Protein 1JY2 (pdb70)

Radius of gyration: 23.53 Å; Cα contacts (8 Å, |Δi|>4): 400; chains: 6; bounding box: 75×40×62 Å

Solvent-accessible surface area: 14940 Å² total; per-residue (Å²): 132,88,89,141,25,61,142,163,35,55,95,48,26,7,6,51,7,5,35,1,26,2,17,1,52,68,20,35,121,55,1,62,30,40,5,67,130,0,89,117,60,26,167,165,173,38,30,70,16,54,2,2,70,47,100,62,107,36,23,12,56,1,19,4,10,6,18,89,0,8,25,20,1,26,139,36,22,165,74,10,71,117,15,3,95,54,5,103,103,38,23,129,99,114,154,81,102,38,0,89,49,35,168,122,1,27,20,15,7,4,20,18,0,9,0,12,69,16,14,84,99,7,54,67,46,0,30,131,35,0,129,81,5,28,58,109,49,150,132,84,90,168,28,51,144,148,28,55,82,43,35,7,5,50,7,6,37,1,27,3,15,1,47,69,20,32,116,63,0,44,39,38,8,83,124,0,64,120,68,49,138,163,178,37,32,71,22,53,2,2,6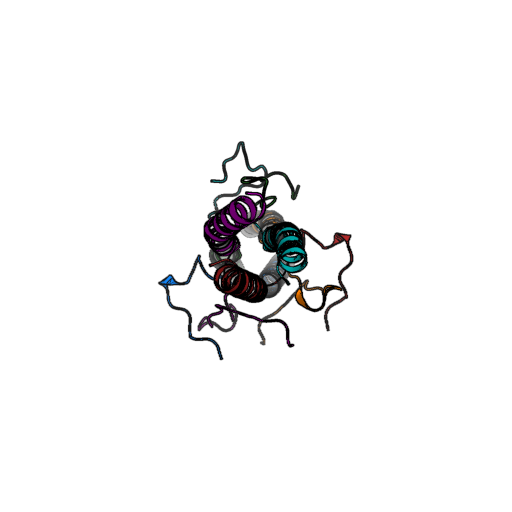4,53,84,62,96,36,28,10,61,1,20,4,10,6,49,78,0,27,51,24,0,23,150,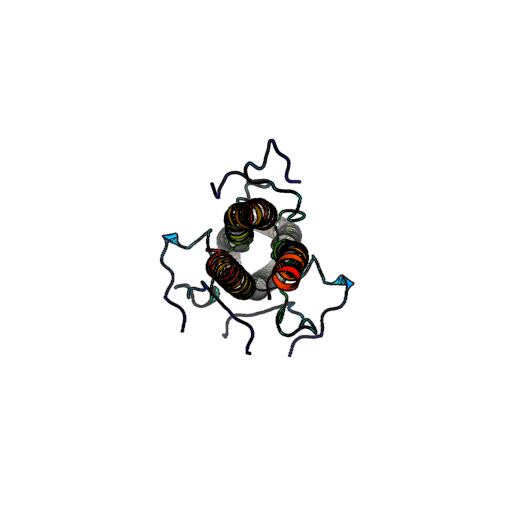35,31,132,79,7,77,150,25,9,82,66,0,138,84,48,34,103,128,157,18,54,148,145,66,2,90,25,14,24,96,128,0,38,98,16,7,5,18,19,0,7,0,10,73,17,14,100,101,4,55,77,39,0,26,131,58,0,144,77,8,32,57,106,52,148

Structure (mmCIF, N/CA/C/O backbone):
data_1JY2
#
_entry.id   1JY2
#
_cell.length_a   49.376
_cell.length_b   66.222
_cell.length_c   50.658
_cell.angle_alpha   90.00
_cell.angle_beta   106.55
_cell.angle_gamma   90.00
#
_symmetry.space_group_name_H-M   'P 1 21 1'
#
loop_
_entity.id
_entity.type
_entity.pdbx_description
1 polymer 'FIBRINOGEN ALPHA CHAIN'
2 polymer 'FIBRINOGEN BETA CHAIN'
3 polymer 'FIBRINOGEN GAMMA-B CHAIN'
4 water water
#
loop_
_atom_site.group_PDB
_atom_site.id
_atom_site.type_symbol
_atom_site.label_atom_id
_atom_site.label_alt_id
_atom_site.label_comp_id
_atom_site.label_asym_id
_atom_site.label_entity_id
_atom_site.label_seq_id
_atom_site.pdbx_PDB_ins_code
_atom_site.Cartn_x
_atom_site.Cartn_y
_atom_site.Cartn_z
_atom_site.occupancy
_atom_site.B_iso_or_equiv
_atom_site.auth_seq_id
_atom_site.auth_comp_id
_atom_site.auth_asym_id
_atom_site.auth_atom_id
_atom_site.pdbx_PDB_model_num
ATOM 1 N N . GLY A 1 7 ? 19.707 -19.191 15.225 1.00 43.20 35 GLY N N 1
ATOM 2 C CA . GLY A 1 7 ? 18.945 -19.970 16.235 1.00 42.36 35 GLY N CA 1
ATOM 3 C C . GLY A 1 7 ? 18.374 -19.130 17.362 1.00 41.23 35 GLY N C 1
ATOM 4 O O . GLY A 1 7 ? 18.605 -19.413 18.539 1.00 41.60 35 GLY N O 1
ATOM 5 N N . TRP A 1 8 ? 17.613 -18.096 17.020 1.00 36.94 36 TRP N N 1
ATOM 6 C CA . TRP A 1 8 ? 17.039 -17.255 18.053 1.00 29.27 36 TRP N CA 1
ATOM 7 C C . TRP A 1 8 ? 15.903 -17.948 18.787 1.00 28.18 36 TRP N C 1
ATOM 8 O O . TRP A 1 8 ? 15.256 -18.877 18.264 1.00 31.22 36 TRP N O 1
ATOM 19 N N . PRO A 1 9 ? 15.610 -17.494 20.003 1.00 25.10 37 PRO N N 1
ATOM 20 C CA . PRO A 1 9 ? 14.516 -18.073 20.777 1.00 25.32 37 PRO N CA 1
ATOM 21 C C . PRO A 1 9 ? 13.224 -17.620 20.102 1.00 27.57 37 PRO N C 1
ATOM 22 O O . PRO A 1 9 ? 13.213 -16.599 19.389 1.00 23.79 37 PRO N O 1
ATOM 26 N N . PHE A 1 10 ? 12.144 -18.360 20.271 1.00 24.93 38 PHE N N 1
ATOM 27 C CA . PHE A 1 10 ? 10.883 -17.915 19.696 1.00 25.02 38 PHE N CA 1
ATOM 28 C C . PHE A 1 10 ? 10.391 -16.687 20.443 1.00 31.57 38 PHE N C 1
ATOM 29 O O . PHE A 1 10 ? 10.587 -16.540 21.659 1.00 27.03 38 PHE N O 1
ATOM 37 N N . CYS A 1 11 ? 9.748 -15.789 19.710 1.00 25.68 39 CYS N N 1
ATOM 38 C CA . CYS A 1 11 ? 9.185 -14.608 20.330 1.00 30.51 39 CYS N CA 1
ATOM 39 C C . CYS A 1 11 ? 7.966 -15.011 21.142 1.00 34.26 39 CYS N C 1
ATOM 40 O O . CYS A 1 11 ? 7.346 -16.042 20.890 1.00 35.31 39 CYS N O 1
ATOM 43 N N . SER A 1 12 ? 7.605 -14.182 22.106 1.00 37.54 40 SER N N 1
ATOM 44 C CA . SER A 1 12 ? 6.420 -14.441 22.893 1.00 39.87 40 SER N CA 1
ATOM 45 C C . SER A 1 12 ? 5.470 -13.330 22.493 1.00 40.03 40 SER N C 1
ATOM 46 O O . SER A 1 12 ? 5.870 -12.357 21.838 1.00 35.97 40 SER N O 1
ATOM 49 N N . ASP A 1 13 ? 4.212 -13.467 22.880 1.00 36.72 41 ASP N N 1
ATOM 50 C CA . ASP A 1 13 ? 3.219 -12.459 22.565 1.00 40.28 41 ASP N CA 1
ATOM 51 C C . ASP A 1 13 ? 3.642 -11.122 23.167 1.00 35.13 41 ASP N C 1
ATOM 52 O O . ASP A 1 13 ? 3.383 -10.061 22.587 1.00 36.69 41 ASP N O 1
ATOM 57 N N . GLU A 1 14 ? 4.309 -11.176 24.320 1.00 30.20 42 GLU N N 1
ATOM 58 C CA . GLU A 1 14 ? 4.771 -9.975 24.990 1.00 29.47 42 GLU N CA 1
ATOM 59 C C . GLU A 1 14 ? 5.879 -9.231 24.222 1.00 28.22 42 GLU N C 1
ATOM 60 O O . GLU A 1 14 ? 6.068 -8.043 24.439 1.00 29.30 42 GLU N O 1
ATOM 66 N N . ASP A 1 15 ? 6.603 -9.931 23.349 1.00 23.27 43 ASP N N 1
ATOM 67 C CA . ASP A 1 15 ? 7.693 -9.300 22.598 1.00 24.04 43 ASP N CA 1
ATOM 68 C C . ASP A 1 15 ? 7.168 -8.340 21.545 1.00 24.10 43 ASP N C 1
ATOM 69 O O . ASP A 1 15 ? 7.864 -7.383 21.208 1.00 21.46 43 ASP N O 1
ATOM 74 N N . TRP A 1 16 ? 5.983 -8.601 21.008 1.00 24.00 44 TRP N N 1
ATOM 75 C CA . TRP A 1 16 ? 5.435 -7.708 19.967 1.00 21.32 44 TRP N CA 1
ATOM 76 C C . TRP A 1 16 ? 5.380 -6.267 20.450 1.00 22.55 44 TRP N C 1
ATOM 77 O O . TRP A 1 16 ? 5.041 -5.982 21.597 1.00 23.25 44 TRP N O 1
ATOM 88 N N . ASN A 1 17 ? 5.772 -5.360 19.553 1.00 20.34 45 ASN N N 1
ATOM 89 C CA . ASN A 1 17 ? 5.865 -3.920 19.779 1.00 19.84 45 ASN N CA 1
ATOM 90 C C . ASN A 1 17 ? 7.178 -3.468 20.385 1.00 21.17 45 ASN N C 1
ATOM 91 O O . ASN A 1 17 ? 7.501 -2.275 20.332 1.00 25.45 45 ASN N O 1
ATOM 96 N N . THR A 1 18 ? 7.938 -4.414 20.949 1.00 20.28 46 THR N N 1
ATOM 97 C CA . THR A 1 18 ? 9.272 -4.150 21.460 1.00 19.77 46 THR N CA 1
ATOM 98 C C . THR A 1 18 ? 10.313 -4.728 20.454 1.00 16.82 46 THR N C 1
ATOM 99 O O . THR A 1 18 ? 11.434 -4.204 20.328 1.00 20.86 46 THR N O 1
ATOM 103 N N . LYS A 1 19 ? 9.961 -5.818 19.776 1.00 19.60 47 LYS N N 1
ATOM 104 C CA . LYS A 1 19 ? 10.786 -6.436 18.739 1.00 17.26 47 LYS N CA 1
ATOM 105 C C . LYS A 1 19 ? 9.850 -6.537 17.545 1.00 17.83 47 LYS N C 1
ATOM 106 O O . LYS A 1 19 ? 8.699 -6.970 17.679 1.00 19.08 47 LYS N O 1
ATOM 112 N N . CYS A 1 20 ? 10.354 -6.103 16.393 1.00 15.10 48 CYS N N 1
ATOM 113 C CA . CYS A 1 20 ? 9.563 -5.992 15.186 1.00 15.10 48 CYS N CA 1
ATOM 114 C C . CYS A 1 20 ? 10.236 -6.530 13.942 1.00 13.84 48 CYS N C 1
ATOM 115 O O . CYS A 1 20 ? 11.446 -6.658 13.887 1.00 15.66 48 CYS N O 1
ATOM 118 N N . PRO A 1 21 ? 9.443 -6.776 12.885 1.00 15.52 49 PRO N N 1
ATOM 119 C CA . PRO A 1 21 ? 10.050 -7.317 11.660 1.00 15.70 49 PRO N CA 1
ATOM 120 C C . PRO A 1 21 ? 10.982 -6.425 10.858 1.00 18.54 49 PRO N C 1
ATOM 121 O O . PRO A 1 21 ? 11.004 -5.196 11.020 1.00 17.82 49 PRO N O 1
ATOM 125 N N . SER A 1 22 ? 11.782 -7.031 9.983 1.00 15.30 50 SER N N 1
ATOM 126 C CA . SER A 1 22 ? 12.669 -6.264 9.112 1.00 14.88 50 SER N CA 1
ATOM 127 C C . SER A 1 22 ? 11.836 -5.397 8.158 1.00 15.10 50 SER N C 1
ATOM 128 O O . SER A 1 22 ? 10.813 -5.807 7.625 1.00 16.43 50 SER N O 1
ATOM 131 N N . GLY A 1 23 ? 12.335 -4.192 7.947 1.00 15.96 51 GLY N N 1
ATOM 132 C CA . GLY A 1 23 ? 11.687 -3.280 7.016 1.00 15.97 51 GLY N CA 1
ATOM 133 C C . GLY A 1 23 ? 11.708 -3.799 5.602 1.00 16.45 51 GLY N C 1
ATOM 134 O O . GLY A 1 23 ? 10.836 -3.489 4.792 1.00 16.76 51 GLY N O 1
ATOM 135 N N . CYS A 1 24 ? 12.724 -4.593 5.257 1.00 15.45 52 CYS N N 1
ATOM 136 C CA . CYS A 1 24 ? 12.803 -5.156 3.913 1.00 16.51 52 CYS N CA 1
ATOM 137 C C . CYS A 1 24 ? 11.715 -6.191 3.713 1.00 15.07 52 CYS N C 1
ATOM 138 O O . CYS A 1 24 ? 11.133 -6.304 2.615 1.00 17.74 52 CYS N O 1
ATOM 141 N N . ARG A 1 25 ? 11.422 -6.948 4.771 1.00 16.38 53 ARG N N 1
ATOM 142 C CA . ARG A 1 25 ? 10.374 -7.951 4.736 1.00 16.36 53 ARG N CA 1
ATOM 143 C C . ARG A 1 25 ? 9.024 -7.236 4.611 1.00 16.41 53 ARG N C 1
ATOM 144 O O . ARG A 1 25 ? 8.182 -7.622 3.819 1.00 19.06 53 ARG N O 1
ATOM 152 N N . MET A 1 26 ? 8.847 -6.176 5.394 1.00 15.94 54 MET N N 1
ATOM 153 C CA . MET A 1 26 ? 7.553 -5.526 5.318 1.00 17.33 54 MET N CA 1
ATOM 154 C C . MET A 1 26 ? 7.355 -4.919 3.934 1.00 16.56 54 MET N C 1
ATOM 155 O O . MET A 1 26 ? 6.234 -4.941 3.426 1.00 16.47 54 MET N O 1
ATOM 160 N N . LYS A 1 27 ? 8.413 -4.329 3.354 1.00 16.33 55 LYS N N 1
ATOM 161 C CA . LYS A 1 27 ? 8.237 -3.750 2.024 1.00 16.36 55 LYS N CA 1
ATOM 162 C C . LYS A 1 27 ? 7.867 -4.845 1.031 1.00 17.44 55 LYS N C 1
ATOM 163 O O . LYS A 1 27 ? 7.058 -4.615 0.121 1.00 17.26 55 LYS N O 1
ATOM 169 N N . GLY A 1 28 ? 8.493 -6.017 1.165 1.00 18.15 56 GLY N N 1
ATOM 170 C CA . GLY A 1 28 ? 8.161 -7.137 0.300 1.00 18.76 56 GLY N CA 1
ATOM 171 C C . GLY A 1 28 ? 6.686 -7.541 0.421 1.00 15.96 56 GLY N C 1
ATOM 172 O O . GLY A 1 28 ? 6.012 -7.753 -0.610 1.00 18.33 56 GLY N O 1
ATOM 173 N N . LEU A 1 29 ? 6.172 -7.589 1.645 1.00 16.46 57 LEU N N 1
ATOM 174 C CA . LEU A 1 29 ? 4.784 -7.953 1.892 1.00 15.73 57 LEU N CA 1
ATOM 175 C C . LEU A 1 29 ? 3.833 -6.852 1.378 1.00 17.22 57 LEU N C 1
ATOM 176 O O . LEU A 1 29 ? 2.771 -7.150 0.824 1.00 17.73 57 LEU N O 1
ATOM 181 N N . ILE A 1 30 ? 4.215 -5.587 1.559 1.00 16.95 58 ILE N N 1
ATOM 182 C CA . ILE A 1 30 ? 3.375 -4.464 1.084 1.00 17.14 58 ILE N CA 1
ATOM 183 C C . ILE A 1 30 ? 3.303 -4.505 -0.450 1.00 15.90 58 ILE N C 1
ATOM 184 O O . ILE A 1 30 ? 2.223 -4.361 -1.032 1.00 17.37 58 ILE N O 1
ATOM 189 N N . ASP A 1 31 ? 4.450 -4.761 -1.086 1.00 17.52 59 ASP N N 1
ATOM 190 C CA . ASP A 1 31 ? 4.510 -4.856 -2.561 1.00 21.49 59 ASP N CA 1
ATOM 191 C C . ASP A 1 31 ? 3.615 -5.953 -3.063 1.00 17.71 59 ASP N C 1
ATOM 192 O O . ASP A 1 31 ? 2.912 -5.786 -4.068 1.00 19.89 59 ASP N O 1
ATOM 197 N N . GLU A 1 32 ? 3.646 -7.098 -2.391 1.00 18.16 60 GLU N N 1
ATOM 198 C CA . GLU A 1 32 ? 2.859 -8.236 -2.789 1.00 18.99 60 GLU N CA 1
ATOM 199 C C . GLU A 1 32 ? 1.357 -7.930 -2.680 1.00 17.20 60 GLU N C 1
ATOM 200 O O . GLU A 1 32 ? 0.582 -8.251 -3.577 1.00 19.81 60 GLU N O 1
ATOM 206 N N . VAL A 1 33 ? 0.948 -7.331 -1.572 1.00 16.43 61 VAL N N 1
ATOM 207 C CA . VAL A 1 33 ? -0.457 -6.979 -1.396 1.00 17.27 61 VAL N CA 1
ATOM 208 C C . VAL A 1 33 ? -0.888 -5.988 -2.503 1.00 16.85 61 VAL N C 1
ATOM 209 O O . VAL A 1 33 ? -1.957 -6.169 -3.124 1.00 17.89 61 VAL N O 1
ATOM 213 N N . ASP A 1 34 ? -0.083 -4.951 -2.770 1.00 17.31 62 ASP N N 1
ATOM 214 C CA . ASP A 1 34 ? -0.483 -4.005 -3.808 1.00 19.32 62 ASP N CA 1
ATOM 215 C C . ASP A 1 34 ? -0.577 -4.643 -5.188 1.00 18.04 62 ASP N C 1
ATOM 216 O O . ASP A 1 34 ? -1.456 -4.303 -5.979 1.00 17.62 62 ASP N O 1
ATOM 221 N N . GLN A 1 35 ? 0.320 -5.584 -5.501 1.00 18.00 63 GLN N N 1
ATOM 222 C CA . GLN A 1 35 ? 0.253 -6.238 -6.796 1.00 19.82 63 GLN N CA 1
ATOM 223 C C . GLN A 1 35 ? -1.030 -7.057 -6.900 1.00 17.56 63 GLN N C 1
ATOM 224 O O . GLN A 1 35 ? -1.691 -7.033 -7.946 1.00 20.07 63 GLN N O 1
ATOM 230 N N . ASP A 1 36 ? -1.419 -7.719 -5.807 1.00 18.80 64 ASP N N 1
ATOM 231 C CA . ASP A 1 36 ? -2.624 -8.534 -5.764 1.00 18.76 64 ASP N CA 1
ATOM 232 C C . ASP A 1 36 ? -3.866 -7.665 -5.971 1.00 20.12 64 ASP N C 1
ATOM 233 O O . ASP A 1 36 ? -4.723 -7.960 -6.815 1.00 20.22 64 ASP N O 1
ATOM 238 N N . PHE A 1 37 ? -3.949 -6.577 -5.214 1.00 18.06 65 PHE N N 1
ATOM 239 C CA . PHE A 1 37 ? -5.133 -5.708 -5.311 1.00 16.90 65 PHE N CA 1
ATOM 240 C C . PHE A 1 37 ? -5.211 -5.004 -6.664 1.00 18.66 65 PHE N C 1
ATOM 241 O O . PHE A 1 37 ? -6.302 -4.888 -7.238 1.00 19.54 65 PHE N O 1
ATOM 249 N N . THR A 1 38 ? -4.074 -4.539 -7.171 1.00 17.58 66 THR N N 1
ATOM 250 C CA . THR A 1 38 ? -4.047 -3.878 -8.474 1.00 18.01 66 THR N CA 1
ATOM 251 C C . THR A 1 38 ? -4.544 -4.858 -9.544 1.00 17.98 66 THR N C 1
ATOM 252 O O . THR A 1 38 ? -5.369 -4.502 -10.412 1.00 18.83 66 THR N O 1
ATOM 256 N N . SER A 1 39 ? -4.043 -6.091 -9.494 1.00 17.98 67 SER N N 1
ATOM 257 C CA . SER A 1 39 ? -4.430 -7.105 -10.467 1.00 20.82 67 SER N CA 1
ATOM 258 C C . SER A 1 39 ? -5.927 -7.414 -10.378 1.00 17.46 67 SER N C 1
ATOM 259 O O . SER A 1 39 ? -6.636 -7.528 -11.401 1.00 21.76 67 SER N O 1
ATOM 262 N N . ARG A 1 40 ? -6.427 -7.559 -9.156 1.00 17.86 68 ARG N N 1
ATOM 263 C CA . ARG A 1 40 ? -7.835 -7.889 -8.974 1.00 18.91 68 ARG N CA 1
ATOM 264 C C . ARG A 1 40 ? -8.759 -6.767 -9.424 1.00 16.35 68 ARG N C 1
ATOM 265 O O . ARG A 1 40 ? -9.840 -7.036 -9.993 1.00 18.69 68 ARG N O 1
ATOM 273 N N . ILE A 1 41 ? -8.362 -5.526 -9.164 1.00 18.52 69 ILE N N 1
ATOM 274 C CA . ILE A 1 41 ? -9.164 -4.400 -9.626 1.00 19.31 69 ILE N CA 1
ATOM 275 C C . ILE A 1 41 ? -9.179 -4.355 -11.152 1.00 19.94 69 ILE N C 1
ATOM 276 O O . ILE A 1 41 ? -10.217 -4.087 -11.747 1.00 19.10 69 ILE N O 1
ATOM 281 N N . ASN A 1 42 ? -8.049 -4.635 -11.800 1.00 20.31 70 ASN N N 1
ATOM 282 C CA . ASN A 1 42 ? -8.046 -4.614 -13.266 1.00 20.29 70 ASN N CA 1
ATOM 283 C C . ASN A 1 42 ? -8.940 -5.712 -13.825 1.00 21.34 70 ASN N C 1
ATOM 284 O O . ASN A 1 42 ? -9.626 -5.514 -14.843 1.00 21.76 70 ASN N O 1
ATOM 289 N N . LYS A 1 43 ? -8.940 -6.883 -13.192 1.00 20.33 71 LYS N N 1
ATOM 290 C CA . LYS A 1 43 ? -9.779 -7.967 -13.689 1.00 21.14 71 LYS N CA 1
ATOM 291 C C . LYS A 1 43 ? -11.259 -7.627 -13.501 1.00 19.82 71 LYS N C 1
ATOM 292 O O . LYS A 1 43 ? -12.102 -7.936 -14.367 1.00 22.00 71 LYS N O 1
ATOM 298 N N . LEU A 1 44 ? -11.598 -6.991 -12.385 1.00 19.61 72 LEU N N 1
ATOM 299 C CA . LEU A 1 44 ? -12.992 -6.610 -12.156 1.00 20.11 72 LEU N CA 1
ATOM 300 C C . LEU A 1 44 ? -13.413 -5.581 -13.219 1.00 20.17 72 LEU N C 1
ATOM 301 O O . LEU A 1 44 ? -14.523 -5.665 -13.762 1.00 21.76 72 LEU N O 1
ATOM 306 N N . ARG A 1 45 ? -12.531 -4.628 -13.526 1.00 18.66 73 ARG N N 1
ATOM 307 C CA . ARG A 1 45 ? -12.870 -3.650 -14.570 1.00 19.92 73 ARG N CA 1
ATOM 308 C C . ARG A 1 45 ? -13.079 -4.365 -15.909 1.00 23.38 73 ARG N C 1
ATOM 309 O O . ARG A 1 45 ? -14.006 -4.028 -16.626 1.00 25.61 73 ARG N O 1
ATOM 317 N N . ASP A 1 46 ? -12.227 -5.330 -16.254 1.00 21.35 74 ASP N N 1
ATOM 318 C CA . ASP A 1 46 ? -12.386 -6.065 -17.526 1.00 23.84 74 ASP N CA 1
ATOM 319 C C . ASP A 1 46 ? -13.694 -6.863 -17.634 1.00 27.84 74 ASP N C 1
ATOM 320 O O . ASP A 1 46 ? -14.198 -7.080 -18.742 1.00 26.68 74 ASP N O 1
ATOM 325 N N . SER A 1 47 ? -14.248 -7.289 -16.502 1.00 26.06 75 SER N N 1
ATOM 326 C CA . SER A 1 47 ? -15.479 -8.077 -16.525 1.00 25.08 75 SER N CA 1
ATOM 327 C C . SER A 1 47 ? -16.691 -7.178 -16.654 1.00 31.63 75 SER N C 1
ATOM 328 O O . SER A 1 47 ? -17.769 -7.633 -17.019 1.00 34.59 75 SER N O 1
ATOM 331 N N . LEU A 1 48 ? -16.514 -5.896 -16.371 1.00 30.96 76 LEU N N 1
ATOM 332 C CA . LEU A 1 48 ? -17.624 -4.956 -16.431 1.00 34.18 76 LEU N CA 1
ATOM 333 C C . LEU A 1 48 ? -17.705 -4.183 -17.738 1.00 40.80 76 LEU N C 1
ATOM 334 O O . LEU A 1 48 ? -18.796 -3.816 -18.182 1.00 40.90 76 LEU N O 1
ATOM 339 N N . PHE A 1 49 ? -16.552 -3.940 -18.353 1.00 42.40 77 PHE N N 1
ATOM 340 C CA . PHE A 1 49 ? -16.499 -3.188 -19.606 1.00 44.47 77 PHE N CA 1
ATOM 341 C C . PHE A 1 49 ? -15.202 -3.436 -20.367 1.00 48.29 77 PHE N C 1
ATOM 342 O O . PHE A 1 49 ? -15.093 -2.918 -21.501 1.00 42.47 77 PHE N O 1
ATOM 350 N N . ARG B 2 4 ? 4.982 -19.603 -1.186 1.00 54.58 64 ARG O N 1
ATOM 351 C CA . ARG B 2 4 ? 6.237 -19.021 -1.743 1.00 52.43 64 ARG O CA 1
ATOM 352 C C . ARG B 2 4 ? 7.100 -18.515 -0.592 1.00 52.38 64 ARG O C 1
ATOM 353 O O . ARG B 2 4 ? 6.616 -18.348 0.531 1.00 52.28 64 ARG O O 1
ATOM 361 N N . LYS B 2 5 ? 8.372 -18.264 -0.877 1.00 49.97 65 LYS O N 1
ATOM 362 C CA . LYS B 2 5 ? 9.282 -17.753 0.135 1.00 49.35 65 LYS O CA 1
ATOM 363 C C . LYS B 2 5 ? 8.821 -16.347 0.509 1.00 50.09 65 LYS O C 1
ATOM 364 O O . LYS B 2 5 ? 8.237 -15.630 -0.314 1.00 50.88 65 LYS O O 1
ATOM 370 N N . PRO B 2 6 ? 9.074 -15.931 1.757 1.00 44.84 66 PRO O N 1
ATOM 371 C CA . PRO B 2 6 ? 8.667 -14.589 2.186 1.00 40.29 66 PRO O CA 1
ATOM 372 C C . PRO B 2 6 ? 9.423 -13.548 1.364 1.00 34.49 66 PRO O C 1
ATOM 373 O O . PRO B 2 6 ? 10.653 -13.604 1.246 1.00 36.22 66 PRO O O 1
ATOM 377 N N . PRO B 2 7 ? 8.704 -12.568 0.796 1.00 29.79 67 PRO O N 1
ATOM 378 C CA . PRO B 2 7 ? 9.376 -11.553 -0.008 1.00 28.04 67 PRO O CA 1
ATOM 379 C C . PRO B 2 7 ? 10.139 -10.501 0.781 1.00 25.77 67 PRO O C 1
ATOM 380 O O . PRO B 2 7 ? 9.712 -10.090 1.871 1.00 27.53 67 PRO O O 1
ATOM 384 N N . ASP B 2 8 ? 11.280 -10.109 0.227 1.00 23.83 68 ASP O N 1
ATOM 385 C CA . ASP B 2 8 ? 12.102 -9.054 0.785 1.00 27.12 68 ASP O CA 1
ATOM 386 C C . ASP B 2 8 ? 12.304 -8.072 -0.333 1.00 27.59 68 ASP O C 1
ATOM 387 O O . ASP B 2 8 ? 12.509 -8.467 -1.503 1.00 29.82 68 ASP O O 1
ATOM 392 N N . ALA B 2 9 ? 12.259 -6.793 -0.003 1.00 20.79 69 ALA O N 1
ATOM 393 C CA . ALA B 2 9 ? 12.465 -5.769 -1.003 1.00 19.52 69 ALA O CA 1
ATOM 394 C C . ALA B 2 9 ? 13.121 -4.514 -0.479 1.00 20.96 69 ALA O C 1
ATOM 395 O O . ALA B 2 9 ? 13.043 -4.231 0.716 1.00 19.91 69 ALA O O 1
ATOM 397 N N . ASP B 2 10 ? 13.791 -3.792 -1.385 1.00 19.04 70 ASP O N 1
ATOM 398 C CA . ASP B 2 10 ? 14.362 -2.491 -1.138 1.00 21.17 70 ASP O CA 1
ATOM 399 C C . ASP B 2 10 ? 15.495 -2.345 -0.138 1.00 18.15 70 ASP O C 1
ATOM 400 O O . ASP B 2 10 ? 15.698 -1.287 0.459 1.00 22.49 70 ASP O O 1
ATOM 405 N N . GLY B 2 11 ? 16.252 -3.427 -0.025 1.00 19.33 71 GLY O N 1
ATOM 406 C CA . GLY B 2 11 ? 17.433 -3.365 0.822 1.00 18.88 71 GLY O CA 1
ATOM 407 C C . GLY B 2 11 ? 18.639 -2.873 0.040 1.00 19.37 71 GLY O C 1
ATOM 408 O O . GLY B 2 11 ? 18.657 -2.885 -1.205 1.00 21.90 71 GLY O O 1
ATOM 409 N N . CYS B 2 12 ? 19.628 -2.347 0.744 1.00 18.32 72 CYS O N 1
ATOM 410 C CA . CYS B 2 12 ? 20.864 -1.984 0.065 1.00 19.12 72 CYS O CA 1
ATOM 411 C C . CYS B 2 12 ? 21.987 -2.321 1.038 1.00 19.83 72 CYS O C 1
ATOM 412 O O . CYS B 2 12 ? 21.799 -2.346 2.267 1.00 19.76 72 CYS O O 1
ATOM 415 N N . LEU B 2 13 ? 23.174 -2.621 0.497 1.00 20.98 73 LEU O N 1
ATOM 416 C CA . LEU B 2 13 ? 24.304 -2.968 1.346 1.00 19.19 73 LEU O CA 1
ATOM 417 C C . LEU B 2 13 ? 25.149 -1.748 1.637 1.00 21.58 73 LEU O C 1
ATOM 418 O O . LEU B 2 13 ? 25.644 -1.065 0.725 1.00 21.63 73 LEU O O 1
ATOM 423 N N . HIS B 2 14 ? 25.333 -1.460 2.922 1.00 20.66 74 HIS O N 1
ATOM 424 C CA . HIS B 2 14 ? 26.078 -0.272 3.295 1.00 18.47 74 HIS O CA 1
ATOM 425 C C . HIS B 2 14 ? 27.591 -0.455 3.111 1.00 19.08 74 HIS O C 1
ATOM 426 O O . HIS B 2 14 ? 28.071 -1.585 3.174 1.00 23.42 74 HIS O O 1
ATOM 433 N N . ALA B 2 15 ? 28.307 0.652 2.900 1.00 22.76 75 ALA O N 1
ATOM 434 C CA . ALA B 2 15 ? 29.770 0.615 2.721 1.00 23.30 75 ALA O CA 1
ATOM 435 C C . ALA B 2 15 ? 30.528 0.190 3.988 1.00 25.37 75 ALA O C 1
ATOM 436 O O . ALA B 2 15 ? 31.634 -0.371 3.909 1.00 27.49 75 ALA O O 1
ATOM 438 N N . ASP B 2 16 ? 29.955 0.472 5.155 1.00 25.89 76 ASP O N 1
ATOM 439 C CA . ASP B 2 16 ? 30.584 0.117 6.436 1.00 23.79 76 ASP O CA 1
ATOM 440 C C . ASP B 2 16 ? 30.156 -1.327 6.682 1.00 26.44 76 ASP O C 1
ATOM 441 O O . ASP B 2 16 ? 28.973 -1.601 6.859 1.00 24.53 76 ASP O O 1
ATOM 446 N N . PRO B 2 17 ? 31.108 -2.275 6.697 1.00 30.20 77 PRO O N 1
ATOM 447 C CA . PRO B 2 17 ? 30.747 -3.679 6.921 1.00 33.15 77 PRO O CA 1
ATOM 448 C C . PRO B 2 17 ? 29.966 -3.956 8.215 1.00 25.41 77 PRO O C 1
ATOM 449 O O . PRO B 2 17 ? 29.184 -4.902 8.286 1.00 30.58 77 PRO O O 1
ATOM 453 N N . ASP B 2 18 ? 30.160 -3.109 9.216 1.00 27.90 78 ASP O N 1
ATOM 454 C CA . ASP B 2 18 ? 29.452 -3.319 10.475 1.00 23.98 78 ASP O CA 1
ATOM 455 C C . ASP B 2 18 ? 27.957 -2.994 10.386 1.00 22.09 78 ASP O C 1
ATOM 456 O O . ASP B 2 18 ? 27.166 -3.607 11.099 1.00 21.83 78 ASP O O 1
ATOM 461 N N . LEU B 2 19 ? 27.564 -2.071 9.490 1.00 22.19 79 LEU O N 1
ATOM 462 C CA . LEU B 2 19 ? 26.141 -1.728 9.365 1.00 19.29 79 LEU O CA 1
ATOM 463 C C . LEU B 2 19 ? 25.323 -2.714 8.553 1.00 22.58 79 LEU O C 1
ATOM 464 O O . LEU B 2 19 ? 24.120 -2.840 8.766 1.00 24.64 79 LEU O O 1
ATOM 469 N N . GLY B 2 20 ? 25.943 -3.426 7.618 1.00 23.04 80 GLY O N 1
ATOM 470 C CA . GLY B 2 20 ? 25.191 -4.436 6.901 1.00 23.11 80 GLY O CA 1
ATOM 471 C C . GLY B 2 20 ? 24.122 -3.933 5.941 1.00 18.72 80 GLY O C 1
ATOM 472 O O . GLY B 2 20 ? 24.268 -2.855 5.342 1.00 21.69 80 GLY O O 1
ATOM 473 N N . VAL B 2 21 ? 23.072 -4.717 5.812 1.00 21.03 81 VAL O N 1
ATOM 474 C CA . VAL B 2 21 ? 21.970 -4.381 4.908 1.00 20.91 81 VAL O CA 1
ATOM 475 C C . VAL B 2 21 ? 21.001 -3.388 5.535 1.00 20.25 81 VAL O C 1
ATOM 476 O O . VAL B 2 21 ? 20.555 -3.593 6.685 1.00 19.76 81 VAL O O 1
ATOM 480 N N . LEU B 2 22 ? 20.711 -2.307 4.807 1.00 18.07 82 LEU O N 1
ATOM 481 C CA . LEU B 2 22 ? 19.775 -1.276 5.241 1.00 16.31 82 LEU O CA 1
ATOM 482 C C . LEU B 2 22 ? 18.433 -1.544 4.627 1.00 19.76 82 LEU O C 1
ATOM 483 O O . LEU B 2 22 ? 18.348 -1.991 3.468 1.00 21.10 82 LEU O O 1
ATOM 488 N N . CYS B 2 23 ? 17.384 -1.261 5.392 1.00 16.89 83 CYS O N 1
ATOM 489 C CA . CYS B 2 23 ? 16.011 -1.500 4.952 1.00 19.09 83 CYS O CA 1
ATOM 490 C C . CYS B 2 23 ? 15.153 -0.271 5.165 1.00 16.60 83 CYS O C 1
ATOM 491 O O . CYS B 2 23 ? 15.459 0.567 6.011 1.00 16.18 83 CYS O O 1
ATOM 494 N N . PRO B 2 24 ? 14.057 -0.158 4.406 1.00 16.47 84 PRO O N 1
ATOM 495 C CA . PRO B 2 24 ? 13.176 1.006 4.563 1.00 16.36 84 PRO O CA 1
ATOM 496 C C . PRO B 2 24 ? 12.717 1.214 5.993 1.00 16.35 84 PRO O C 1
ATOM 497 O O . PRO B 2 24 ? 12.399 0.252 6.715 1.00 17.99 84 PRO O O 1
ATOM 501 N N . THR B 2 25 ? 12.731 2.467 6.418 1.00 16.54 85 THR O N 1
ATOM 502 C CA . THR B 2 25 ? 12.239 2.803 7.754 1.00 16.28 85 THR O CA 1
ATOM 503 C C . THR B 2 25 ? 10.706 2.752 7.827 1.00 15.69 85 THR O C 1
ATOM 504 O O . THR B 2 25 ? 10.016 2.657 6.820 1.00 14.84 85 THR O O 1
ATOM 508 N N . GLY B 2 26 ? 10.203 2.815 9.057 1.00 15.83 86 GLY O N 1
ATOM 509 C CA . GLY B 2 26 ? 8.762 2.848 9.250 1.00 17.33 86 GLY O CA 1
ATOM 510 C C . GLY B 2 26 ? 8.138 4.060 8.567 1.00 16.08 86 GLY O C 1
ATOM 511 O O . GLY B 2 26 ? 6.976 3.990 8.181 1.00 18.03 86 GLY O O 1
ATOM 512 N N . CYS B 2 27 ? 8.887 5.155 8.416 1.00 16.39 87 CYS O N 1
ATOM 513 C CA . CYS B 2 27 ? 8.315 6.318 7.736 1.00 18.68 87 CYS O CA 1
ATOM 514 C C . CYS B 2 27 ? 8.157 6.044 6.257 1.00 16.41 87 CYS O C 1
ATOM 515 O O . CYS B 2 27 ? 7.157 6.433 5.654 1.00 18.55 87 CYS O O 1
ATOM 518 N N . LYS B 2 28 ? 9.148 5.400 5.648 1.00 17.06 88 LYS O N 1
ATOM 519 C CA . LYS B 2 28 ? 9.057 5.094 4.233 1.00 15.86 88 LYS O CA 1
ATOM 520 C C . LYS B 2 28 ? 7.930 4.070 3.980 1.00 15.85 88 LYS O C 1
ATOM 521 O O . LYS B 2 28 ? 7.200 4.170 2.993 1.00 17.25 88 LYS O O 1
ATOM 527 N N . LEU B 2 29 ? 7.798 3.087 4.875 1.00 17.85 89 LEU O N 1
ATOM 528 C CA . LEU B 2 29 ? 6.751 2.083 4.744 1.00 16.76 89 LEU O CA 1
ATOM 529 C C . LEU B 2 29 ? 5.357 2.698 4.955 1.00 16.17 89 LEU O C 1
ATOM 530 O O . LEU B 2 29 ? 4.415 2.349 4.240 1.00 17.37 89 LEU O O 1
ATOM 535 N N . GLN B 2 30 ? 5.234 3.599 5.938 1.00 16.25 90 GLN O N 1
ATOM 536 C CA . GLN B 2 30 ? 3.950 4.264 6.176 1.00 16.77 90 GLN O CA 1
ATOM 537 C C . GLN B 2 30 ? 3.594 5.097 4.938 1.00 18.64 90 GLN O C 1
ATOM 538 O O . GLN B 2 30 ? 2.461 5.032 4.454 1.00 18.41 90 GLN O O 1
ATOM 544 N N . ASP B 2 31 ? 4.561 5.858 4.413 1.00 16.70 91 ASP O N 1
ATOM 545 C CA . ASP B 2 31 ? 4.275 6.675 3.215 1.00 17.81 91 ASP O CA 1
ATOM 546 C C . ASP B 2 31 ? 3.799 5.808 2.061 1.00 17.55 91 ASP O C 1
ATOM 547 O O . ASP B 2 31 ? 2.846 6.157 1.350 1.00 19.85 91 ASP O O 1
ATOM 552 N N . THR B 2 32 ? 4.448 4.660 1.864 1.00 17.76 92 THR O N 1
ATOM 553 C CA . THR B 2 32 ? 4.054 3.762 0.799 1.00 18.28 92 THR O CA 1
ATOM 554 C C . THR B 2 32 ? 2.601 3.318 0.957 1.00 17.25 92 THR O C 1
ATOM 555 O O . THR B 2 32 ? 1.815 3.389 0.012 1.00 19.17 92 THR O O 1
ATOM 559 N N . LEU B 2 33 ? 2.257 2.844 2.152 1.00 17.24 93 LEU O N 1
ATOM 560 C CA . LEU B 2 33 ? 0.894 2.381 2.406 1.00 20.37 93 LEU O CA 1
ATOM 561 C C . LEU B 2 33 ? -0.147 3.479 2.312 1.00 20.89 93 LEU O C 1
ATOM 562 O O . LEU B 2 33 ? -1.230 3.242 1.778 1.00 23.09 93 LEU O O 1
ATOM 567 N N . VAL B 2 34 ? 0.157 4.657 2.850 1.00 21.18 94 VAL O N 1
ATOM 568 C CA . VAL B 2 34 ? -0.822 5.763 2.791 1.00 25.23 94 VAL O CA 1
ATOM 569 C C . VAL B 2 34 ? -1.102 6.155 1.340 1.00 26.20 94 VAL O C 1
ATOM 570 O O . VAL B 2 34 ? -2.248 6.483 0.971 1.00 27.49 94 VAL O O 1
ATOM 574 N N . ARG B 2 35 ? -0.072 6.122 0.508 1.00 20.59 95 ARG O N 1
ATOM 575 C CA . ARG B 2 35 ? -0.240 6.457 -0.894 1.00 23.87 95 ARG O CA 1
ATOM 576 C C . ARG B 2 35 ? -0.949 5.346 -1.668 1.00 24.04 95 ARG O C 1
ATOM 577 O O . ARG B 2 35 ? -1.735 5.624 -2.589 1.00 26.14 95 ARG O O 1
ATOM 585 N N . GLN B 2 36 ? -0.692 4.088 -1.319 1.00 22.47 96 GLN O N 1
ATOM 586 C CA . GLN B 2 36 ? -1.353 2.989 -2.030 1.00 21.04 96 GLN O CA 1
ATOM 587 C C . GLN B 2 36 ? -2.815 2.775 -1.679 1.00 20.94 96 GLN O C 1
ATOM 588 O O . GLN B 2 36 ? -3.603 2.403 -2.547 1.00 21.66 96 GLN O O 1
ATOM 594 N N . GLU B 2 37 ? -3.167 2.969 -0.414 1.00 22.45 97 GLU O N 1
ATOM 595 C CA . GLU B 2 37 ? -4.540 2.734 0.041 1.00 20.51 97 GLU O CA 1
ATOM 596 C C . GLU B 2 37 ? -5.563 3.658 -0.611 1.00 22.20 97 GLU O C 1
ATOM 597 O O . GLU B 2 37 ? -6.668 3.240 -0.947 1.00 22.50 97 GLU O O 1
ATOM 603 N N . ARG B 2 38 ? -5.201 4.908 -0.817 1.00 23.25 98 ARG O N 1
ATOM 604 C CA . ARG B 2 38 ? -6.161 5.846 -1.374 1.00 24.90 98 ARG O CA 1
ATOM 605 C C . ARG B 2 38 ? -6.732 5.439 -2.715 1.00 23.77 98 ARG O C 1
ATOM 60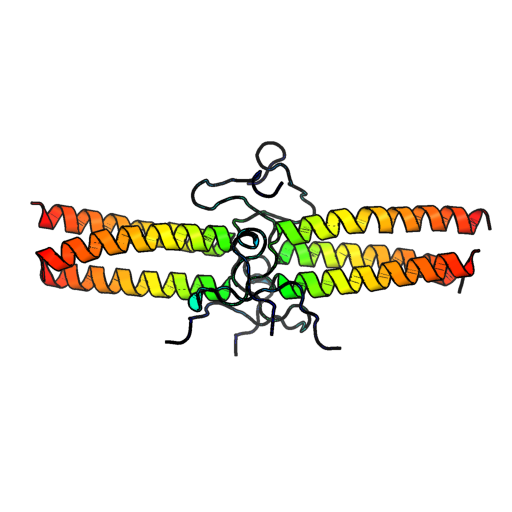6 O O . ARG B 2 38 ? -7.955 5.347 -2.859 1.00 23.49 98 ARG O O 1
ATOM 614 N N . PRO B 2 39 ? -5.869 5.157 -3.707 1.00 22.01 99 PRO O N 1
ATOM 615 C CA . PRO B 2 39 ? -6.442 4.766 -5.000 1.00 22.47 99 PRO O CA 1
ATOM 616 C C . PRO B 2 39 ? -7.113 3.406 -5.021 1.00 17.83 99 PRO O C 1
ATOM 617 O O . PRO B 2 39 ? -8.046 3.190 -5.789 1.00 21.86 99 PRO O O 1
ATOM 621 N N . ILE B 2 40 ? -6.646 2.496 -4.162 1.00 19.37 100 ILE O N 1
ATOM 622 C CA . ILE B 2 40 ? -7.281 1.186 -4.125 1.00 18.99 100 ILE O CA 1
ATOM 623 C C . ILE B 2 40 ? -8.710 1.325 -3.588 1.00 19.44 100 ILE O C 1
ATOM 624 O O . ILE B 2 40 ? -9.660 0.753 -4.178 1.00 20.19 100 ILE O O 1
ATOM 629 N N . ARG B 2 41 ? -8.858 2.064 -2.484 1.00 19.70 101 ARG O N 1
ATOM 630 C CA . ARG B 2 41 ? -10.193 2.255 -1.904 1.00 20.82 101 ARG O CA 1
ATOM 631 C C . ARG B 2 41 ? -11.097 3.017 -2.894 1.00 21.21 101 ARG O C 1
ATOM 632 O O . ARG B 2 41 ? -12.284 2.724 -3.029 1.00 20.10 101 ARG O O 1
ATOM 640 N N . LYS B 2 42 ? -10.545 4.006 -3.580 1.00 20.48 102 LYS O N 1
ATOM 641 C CA . LYS B 2 42 ? -11.314 4.767 -4.554 1.00 22.10 102 LYS O CA 1
ATOM 642 C C . LYS B 2 42 ? -11.776 3.888 -5.703 1.00 23.09 102 LYS O C 1
ATOM 643 O O . LYS B 2 42 ? -12.919 4.004 -6.172 1.00 22.01 102 LYS O O 1
ATOM 649 N N . SER B 2 43 ? -10.898 3.009 -6.177 1.00 18.58 103 SER O N 1
ATOM 650 C CA . SER B 2 43 ? -11.250 2.109 -7.270 1.00 20.81 103 SER O CA 1
ATOM 651 C C . SER B 2 43 ? -12.401 1.211 -6.883 1.00 19.65 103 SER O C 1
ATOM 652 O O . SER B 2 43 ? -13.251 0.883 -7.699 1.00 21.21 103 SER O O 1
ATOM 655 N N . ILE B 2 44 ? -12.387 0.774 -5.632 1.00 20.13 104 ILE O N 1
ATOM 656 C CA . ILE B 2 44 ? -13.454 -0.090 -5.171 1.00 19.35 104 ILE O CA 1
ATOM 657 C C . ILE B 2 44 ? -14.774 0.671 -5.112 1.00 20.12 104 ILE O C 1
ATOM 658 O O . ILE B 2 44 ? -15.809 0.110 -5.510 1.00 19.86 104 ILE O O 1
ATOM 663 N N . GLU B 2 45 ? -14.730 1.919 -4.632 1.00 22.44 105 GLU O N 1
ATOM 664 C CA . GLU B 2 45 ? -15.960 2.747 -4.592 1.00 19.54 105 GLU O CA 1
ATOM 665 C C . GLU B 2 45 ? -16.485 2.945 -6.007 1.00 24.34 105 GLU O C 1
ATOM 666 O O . GLU B 2 45 ? -17.700 2.881 -6.248 1.00 23.96 105 GLU O O 1
ATOM 672 N N . ASP B 2 46 ? -15.580 3.172 -6.955 1.00 23.72 106 ASP O N 1
ATOM 673 C CA . ASP B 2 46 ? -15.997 3.375 -8.336 1.00 24.37 106 ASP O CA 1
ATOM 674 C C . ASP B 2 46 ? -16.573 2.083 -8.928 1.00 25.50 106 ASP O C 1
ATOM 675 O O . ASP B 2 46 ? -17.564 2.116 -9.665 1.00 27.07 106 ASP O O 1
ATOM 680 N N . LEU B 2 47 ? -15.979 0.937 -8.606 1.00 21.32 107 LEU O N 1
ATOM 681 C CA . LEU B 2 47 ? -16.476 -0.343 -9.107 1.00 19.87 107 LEU O CA 1
ATOM 682 C C . LEU B 2 47 ? -17.883 -0.610 -8.605 1.00 22.27 107 LEU O C 1
ATOM 683 O O . LEU B 2 47 ? -18.713 -1.147 -9.333 1.00 23.63 107 LEU O O 1
ATOM 688 N N . ARG B 2 48 ? -18.130 -0.269 -7.340 1.00 20.74 108 ARG O N 1
ATOM 689 C CA . ARG B 2 48 ? -19.476 -0.465 -6.788 1.00 22.05 108 ARG O CA 1
ATOM 690 C C . ARG B 2 48 ? -20.472 0.345 -7.622 1.00 22.20 108 ARG O C 1
ATOM 691 O O . ARG B 2 48 ? -21.541 -0.172 -7.973 1.00 26.57 108 ARG O O 1
ATOM 699 N N . ASN B 2 49 ? -20.144 1.597 -7.937 1.00 24.82 109 ASN O N 1
ATOM 700 C CA . ASN B 2 49 ? -21.042 2.411 -8.774 1.00 28.52 109 ASN O CA 1
ATOM 701 C C . ASN B 2 49 ? -21.228 1.790 -10.165 1.00 29.63 109 ASN O C 1
ATOM 702 O O . ASN B 2 49 ? -22.332 1.788 -10.723 1.00 34.10 109 ASN O O 1
ATOM 707 N N . THR B 2 50 ? -20.162 1.245 -10.726 1.00 29.97 110 THR O N 1
ATOM 708 C CA . THR B 2 50 ? -20.262 0.647 -12.050 1.00 29.19 110 THR O CA 1
ATOM 709 C C . THR B 2 50 ? -21.160 -0.580 -12.071 1.00 35.47 110 THR O C 1
ATOM 710 O O . THR B 2 50 ? -21.978 -0.738 -12.979 1.00 33.59 110 THR O O 1
ATOM 714 N N . VAL B 2 51 ? -21.005 -1.445 -11.073 1.00 28.90 111 VAL O N 1
ATOM 715 C CA . VAL B 2 51 ? -21.799 -2.669 -10.962 1.00 30.37 111 VAL O CA 1
ATOM 716 C C . VAL B 2 51 ? -23.306 -2.387 -10.935 1.00 38.62 111 VAL O C 1
ATOM 717 O O . VAL B 2 51 ? -24.091 -3.056 -11.631 1.00 32.80 111 VAL O O 1
ATOM 721 N N . ASP B 2 52 ? -23.703 -1.407 -10.127 1.00 44.18 112 ASP O N 1
ATOM 722 C CA . ASP B 2 52 ? -25.112 -1.060 -9.994 1.00 55.90 112 ASP O CA 1
ATOM 723 C C . ASP B 2 52 ? -25.663 -0.346 -11.230 1.00 61.89 112 ASP O C 1
ATOM 724 O O . ASP B 2 52 ? -26.859 -0.428 -11.519 1.00 62.69 112 ASP O O 1
ATOM 729 N N . SER B 2 53 ? -24.798 0.355 -11.957 1.00 64.42 113 SER O N 1
ATOM 730 C CA . SER B 2 53 ? -25.228 1.044 -13.172 1.00 69.15 113 SER O CA 1
ATOM 731 C C . SER B 2 53 ? -25.090 0.058 -14.332 1.00 71.61 113 SER O C 1
ATOM 732 O O . SER B 2 53 ? -25.424 0.371 -15.473 1.00 72.24 113 SER O O 1
ATOM 735 N N . VAL B 2 54 ? -24.590 -1.136 -14.020 1.00 74.51 114 VAL O N 1
ATOM 736 C CA . VAL B 2 54 ? -24.400 -2.201 -15.003 1.00 75.66 114 VAL O CA 1
ATOM 737 C C . VAL B 2 54 ? -25.653 -3.065 -15.089 1.00 76.31 114 VAL O C 1
ATOM 738 O O . VAL B 2 54 ? -26.159 -3.248 -16.216 1.00 76.30 114 VAL O O 1
ATOM 742 N N . ARG C 3 5 ? 10.191 15.638 3.757 1.00 47.20 5 ARG P N 1
ATOM 743 C CA . ARG C 3 5 ? 9.043 15.073 4.521 1.00 38.48 5 ARG P CA 1
ATOM 744 C C . ARG C 3 5 ? 9.482 13.919 5.412 1.00 32.64 5 ARG P C 1
ATOM 745 O O . ARG C 3 5 ? 8.655 13.161 5.919 1.00 30.47 5 ARG P O 1
ATOM 753 N N . ASP C 3 6 ? 10.784 13.790 5.601 1.00 29.89 6 ASP P N 1
ATOM 754 C CA . ASP C 3 6 ? 11.283 12.720 6.459 1.00 27.65 6 ASP P CA 1
ATOM 755 C C . ASP C 3 6 ? 12.096 13.296 7.619 1.00 28.50 6 ASP P C 1
ATOM 756 O O . ASP C 3 6 ? 12.859 12.590 8.268 1.00 28.04 6 ASP P O 1
ATOM 761 N N . ASN C 3 7 ? 11.914 14.584 7.912 1.00 25.51 7 ASN P N 1
ATOM 762 C CA . ASN C 3 7 ? 12.670 15.206 9.002 1.00 24.97 7 ASN P CA 1
ATOM 763 C C . ASN C 3 7 ? 11.776 16.142 9.806 1.00 24.57 7 ASN P C 1
ATOM 764 O O . ASN C 3 7 ? 12.260 17.109 10.424 1.00 30.82 7 ASN P O 1
ATOM 769 N N . CYS C 3 8 ? 10.490 15.837 9.840 1.00 25.24 8 CYS P N 1
ATOM 770 C CA . CYS C 3 8 ? 9.517 16.696 10.512 1.00 26.96 8 CYS P CA 1
ATOM 771 C C . CYS C 3 8 ? 8.900 16.080 11.769 1.00 27.20 8 CYS P C 1
ATOM 772 O O . CYS C 3 8 ? 7.801 16.459 12.211 1.00 25.95 8 CYS P O 1
ATOM 775 N N . CYS C 3 9 ? 9.609 15.121 12.374 1.00 24.07 9 CYS P N 1
ATOM 776 C CA . CYS C 3 9 ? 9.082 14.477 13.575 1.00 23.71 9 CYS P CA 1
ATOM 777 C C . CYS C 3 9 ? 10.208 14.212 14.568 1.00 25.32 9 CYS P C 1
ATOM 778 O O . CYS C 3 9 ? 10.299 13.136 15.162 1.00 22.73 9 CYS P O 1
ATOM 781 N N . ILE C 3 10 ? 11.062 15.215 14.772 1.00 24.97 10 ILE P N 1
ATOM 782 C CA . ILE C 3 10 ? 12.194 15.073 15.690 1.00 27.99 10 ILE P CA 1
ATOM 783 C C . ILE C 3 10 ? 11.741 15.294 17.125 1.00 28.08 10 ILE P C 1
ATOM 784 O O . ILE C 3 10 ? 11.660 16.434 17.597 1.00 30.55 10 ILE P O 1
ATOM 789 N N . LEU C 3 11 ? 11.451 14.195 17.819 1.00 23.38 11 LEU P N 1
ATOM 790 C CA . LEU C 3 11 ? 10.952 14.233 19.190 1.00 25.89 11 LEU P CA 1
ATOM 791 C C . LEU C 3 11 ? 12.050 14.265 20.260 1.00 30.44 11 LEU P C 1
ATOM 792 O O . LEU C 3 11 ? 11.769 14.507 21.441 1.00 30.86 11 LEU P O 1
ATOM 797 N N . ASP C 3 12 ? 13.289 14.018 19.837 1.00 26.09 12 ASP P N 1
ATOM 798 C CA . ASP C 3 12 ? 14.478 14.054 20.697 1.00 26.30 12 ASP P CA 1
ATOM 799 C C . ASP C 3 12 ? 15.615 14.343 19.719 1.00 26.24 12 ASP P C 1
ATOM 800 O O . ASP C 3 12 ? 15.933 13.514 18.850 1.00 25.93 12 ASP P O 1
ATOM 805 N N . GLU C 3 13 ? 16.198 15.550 19.813 1.00 24.44 13 GLU P N 1
ATOM 806 C CA . GLU C 3 13 ? 17.269 15.967 18.924 1.00 26.80 13 GLU P CA 1
ATOM 807 C C . GLU C 3 13 ? 18.465 15.016 18.874 1.00 22.20 13 GLU P C 1
ATOM 808 O O . GLU C 3 13 ? 19.183 14.956 17.867 1.00 26.49 13 GLU P O 1
ATOM 814 N N . ARG C 3 14 ? 18.679 14.256 19.944 1.00 25.20 14 ARG P N 1
ATOM 815 C CA . ARG C 3 14 ? 19.797 13.325 19.950 1.00 24.74 14 ARG P CA 1
ATOM 816 C C . ARG C 3 14 ? 19.569 12.148 19.026 1.00 20.32 14 ARG P C 1
ATOM 817 O O . ARG C 3 14 ? 20.537 11.559 18.538 1.00 20.95 14 ARG P O 1
ATOM 825 N N . PHE C 3 15 ? 18.299 11.830 18.783 1.00 23.22 15 PHE P N 1
ATOM 826 C CA . PHE C 3 15 ? 17.978 10.641 18.000 1.00 19.89 15 PHE P CA 1
ATOM 827 C C . PHE C 3 15 ? 17.354 10.785 16.633 1.00 25.31 15 PHE P C 1
ATOM 828 O O . PHE C 3 15 ? 16.950 9.810 16.037 1.00 21.81 15 PHE P O 1
ATOM 836 N N . GLY C 3 16 ? 17.266 12.004 16.113 1.00 22.55 16 GLY P N 1
ATOM 837 C CA . GLY C 3 16 ? 16.688 12.160 14.794 1.00 22.19 16 GLY P CA 1
ATOM 838 C C . GLY C 3 16 ? 15.174 12.196 14.693 1.00 19.00 16 GLY P C 1
ATOM 839 O O . GLY C 3 16 ? 14.460 12.281 15.686 1.00 20.93 16 GLY P O 1
ATOM 840 N N . SER C 3 17 ? 14.683 12.114 13.461 1.00 20.43 17 SER P N 1
ATOM 841 C CA . SER C 3 17 ? 13.238 12.158 13.240 1.00 20.82 17 SER P CA 1
ATOM 842 C C . SER C 3 17 ? 12.588 10.780 13.462 1.00 22.32 17 SER P C 1
ATOM 843 O O . SER C 3 17 ? 13.146 9.756 13.048 1.00 21.50 17 SER P O 1
ATOM 846 N N . TYR C 3 18 ? 11.421 10.760 14.096 1.00 17.96 18 TYR P N 1
ATOM 847 C CA . TYR C 3 18 ? 10.738 9.506 14.460 1.00 19.15 18 TYR P CA 1
ATOM 848 C C . TYR C 3 18 ? 9.787 8.954 13.411 1.00 20.85 18 TYR P C 1
ATOM 849 O O . TYR C 3 18 ? 9.247 9.683 12.563 1.00 21.11 18 TYR P O 1
ATOM 858 N N . CYS C 3 19 ? 9.547 7.651 13.522 1.00 18.42 19 CYS P N 1
ATOM 859 C CA . CYS C 3 19 ? 8.718 6.891 12.602 1.00 17.62 19 CYS P CA 1
ATOM 860 C C . CYS C 3 19 ? 7.975 5.822 13.348 1.00 16.07 19 CYS P C 1
ATOM 861 O O . CYS C 3 19 ? 8.338 5.455 14.471 1.00 16.69 19 CYS P O 1
ATOM 864 N N . PRO C 3 20 ? 6.941 5.280 12.709 1.00 17.07 20 PRO P N 1
ATOM 865 C CA . PRO C 3 20 ? 6.232 4.197 13.365 1.00 18.80 20 PRO P CA 1
ATOM 866 C C . PRO C 3 20 ? 7.212 2.986 13.244 1.00 18.01 20 PRO P C 1
ATOM 867 O O . PRO C 3 20 ? 8.210 2.975 12.453 1.00 17.78 20 PRO P O 1
ATOM 871 N N . THR C 3 21 ? 6.963 1.997 14.073 1.00 16.56 21 THR P N 1
ATOM 872 C CA . THR C 3 21 ? 7.756 0.769 14.035 1.00 14.56 21 THR P CA 1
ATOM 873 C C . THR C 3 21 ? 7.190 -0.173 12.961 1.00 14.06 21 THR P C 1
ATOM 874 O O . THR C 3 21 ? 6.058 -0.026 12.487 1.00 15.67 21 THR P O 1
ATOM 878 N N . THR C 3 22 ? 7.973 -1.203 12.605 1.00 16.04 22 THR P N 1
ATOM 879 C CA . THR C 3 22 ? 7.480 -2.154 11.642 1.00 15.23 22 THR P CA 1
ATOM 880 C C . THR C 3 22 ? 6.370 -3.038 12.233 1.00 15.33 22 THR P C 1
ATOM 881 O O . THR C 3 22 ? 5.669 -3.727 11.486 1.00 15.72 22 THR P O 1
ATOM 885 N N . CYS C 3 23 ? 6.226 -3.035 13.569 1.00 16.64 23 CYS P N 1
ATOM 886 C CA . CYS C 3 23 ? 5.085 -3.754 14.158 1.00 15.62 23 CYS P CA 1
ATOM 887 C C . CYS C 3 23 ? 3.839 -2.952 13.820 1.00 17.80 23 CYS P C 1
ATOM 888 O O . CYS C 3 23 ? 2.793 -3.513 13.515 1.00 18.38 23 CYS P O 1
ATOM 891 N N . GLY C 3 24 ? 3.969 -1.621 13.904 1.00 17.02 24 GLY P N 1
ATOM 892 C CA . GLY C 3 24 ? 2.822 -0.776 13.559 1.00 19.27 24 GLY P CA 1
ATOM 893 C C . GLY C 3 24 ? 2.482 -0.937 12.079 1.00 15.62 24 GLY P C 1
ATOM 894 O O . GLY C 3 24 ? 1.328 -0.950 11.680 1.00 17.81 24 GLY P O 1
ATOM 895 N N . ILE C 3 25 ? 3.531 -1.015 11.248 1.00 16.61 25 ILE P N 1
ATOM 896 C CA . ILE C 3 25 ? 3.314 -1.234 9.812 1.00 17.01 25 ILE P CA 1
ATOM 897 C C . ILE C 3 25 ? 2.591 -2.590 9.585 1.00 17.26 25 ILE P C 1
ATOM 898 O O . ILE C 3 25 ? 1.629 -2.654 8.820 1.00 16.77 25 ILE P O 1
ATOM 903 N N . ALA C 3 26 ? 3.071 -3.662 10.239 1.00 16.78 26 ALA P N 1
ATOM 904 C CA . ALA C 3 26 ? 2.482 -4.982 10.055 1.00 15.55 26 ALA P CA 1
ATOM 905 C C . ALA C 3 26 ? 1.046 -5.037 10.539 1.00 13.93 26 ALA P C 1
ATOM 906 O O . ALA C 3 26 ? 0.191 -5.629 9.874 1.00 18.54 26 ALA P O 1
ATOM 908 N N . ASP C 3 27 ? 0.757 -4.406 11.672 1.00 17.46 27 ASP P N 1
ATOM 909 C CA . ASP C 3 27 ? -0.626 -4.430 12.155 1.00 19.10 27 ASP P CA 1
ATOM 910 C C . ASP C 3 27 ? -1.541 -3.635 11.223 1.00 19.44 27 ASP P C 1
ATOM 911 O O . ASP C 3 27 ? -2.694 -4.032 10.969 1.00 20.58 27 ASP P O 1
ATOM 916 N N . PHE C 3 28 ? -1.054 -2.509 10.698 1.00 17.94 28 PHE P N 1
ATOM 917 C CA . PHE C 3 28 ? -1.846 -1.716 9.751 1.00 19.19 28 PHE P CA 1
ATOM 918 C C . PHE C 3 28 ? -2.069 -2.544 8.478 1.00 18.47 28 PHE P C 1
ATOM 919 O O . PHE C 3 28 ? -3.184 -2.625 7.966 1.00 19.45 28 PHE P O 1
ATOM 927 N N . LEU C 3 29 ? -0.985 -3.147 7.963 1.00 16.51 29 LEU P N 1
ATOM 928 C CA . LEU C 3 29 ? -1.082 -3.944 6.748 1.00 17.45 29 LEU P CA 1
ATOM 929 C C . LEU C 3 29 ? -2.092 -5.103 6.902 1.00 17.17 29 LEU P C 1
ATOM 930 O O . LEU C 3 29 ? -2.855 -5.402 5.974 1.00 18.47 29 LEU P O 1
ATOM 935 N N . ASN C 3 30 ? -2.109 -5.730 8.077 1.00 18.88 30 ASN P N 1
ATOM 936 C CA . ASN C 3 30 ? -3.048 -6.809 8.263 1.00 19.46 30 ASN P CA 1
ATOM 937 C C . ASN C 3 30 ? -4.494 -6.340 8.181 1.00 20.30 30 ASN P C 1
ATOM 938 O O . ASN C 3 30 ? -5.318 -6.976 7.497 1.00 20.68 30 ASN P O 1
ATOM 943 N N . ASN C 3 31 ? -4.789 -5.220 8.831 1.00 19.33 31 ASN P N 1
ATOM 944 C CA . ASN C 3 31 ? -6.166 -4.699 8.842 1.00 19.59 31 ASN P CA 1
ATOM 945 C C . ASN C 3 31 ? -6.556 -4.222 7.437 1.00 18.74 31 ASN P C 1
ATOM 946 O O . ASN C 3 31 ? -7.663 -4.491 6.950 1.00 19.48 31 ASN P O 1
ATOM 951 N N . TYR C 3 32 ? -5.650 -3.490 6.771 1.00 17.11 32 TYR P N 1
ATOM 952 C CA . TYR C 3 32 ? -5.880 -3.025 5.414 1.00 17.31 32 TYR P CA 1
ATOM 953 C C . TYR C 3 32 ? -6.077 -4.191 4.435 1.00 16.12 32 TYR P C 1
ATOM 954 O O . TYR C 3 32 ? -7.039 -4.225 3.644 1.00 16.62 32 TYR P O 1
ATOM 963 N N . GLN C 3 33 ? -5.172 -5.161 4.485 1.00 16.91 33 GLN P N 1
ATOM 964 C CA . GLN C 3 33 ? -5.292 -6.271 3.562 1.00 17.11 33 GLN P CA 1
ATOM 965 C C . GLN C 3 33 ? -6.597 -7.049 3.745 1.00 19.04 33 GLN P C 1
ATOM 966 O O . GLN C 3 33 ? -7.284 -7.380 2.779 1.00 17.94 33 GLN P O 1
ATOM 972 N N . THR C 3 34 ? -6.926 -7.364 4.995 1.00 19.45 34 THR P N 1
ATOM 973 C CA . THR C 3 34 ? -8.152 -8.134 5.214 1.00 19.05 34 THR P CA 1
ATOM 974 C C . THR C 3 34 ? -9.424 -7.356 4.859 1.00 20.19 34 THR P C 1
ATOM 975 O O . THR C 3 34 ? -10.373 -7.950 4.315 1.00 21.10 34 THR P O 1
ATOM 979 N N . SER C 3 35 ? -9.427 -6.047 5.132 1.00 18.36 35 SER P N 1
ATOM 980 C CA . SER C 3 35 ? -10.563 -5.153 4.854 1.00 19.18 35 SER P CA 1
ATOM 981 C C . SER C 3 35 ? -10.793 -5.059 3.335 1.00 17.43 35 SER P C 1
ATOM 982 O O . SER C 3 35 ? -11.904 -5.283 2.820 1.00 19.66 35 SER P O 1
ATOM 985 N N . VAL C 3 36 ? -9.722 -4.748 2.603 1.00 17.14 36 VAL P N 1
ATOM 986 C CA . VAL C 3 36 ? -9.859 -4.604 1.160 1.00 16.95 36 VAL P CA 1
ATOM 987 C C . VAL C 3 36 ? -10.128 -5.952 0.505 1.00 17.59 36 VAL P C 1
ATOM 988 O O . VAL C 3 36 ? -10.915 -6.038 -0.442 1.00 19.01 36 VAL P O 1
ATOM 992 N N . ASP C 3 37 ? -9.499 -7.020 1.011 1.00 18.09 37 ASP P N 1
ATOM 993 C CA . ASP C 3 37 ? -9.751 -8.336 0.431 1.00 18.15 37 ASP P CA 1
ATOM 994 C C . ASP C 3 37 ? -11.241 -8.698 0.528 1.00 18.62 37 ASP P C 1
ATOM 995 O O . ASP C 3 37 ? -11.813 -9.258 -0.424 1.00 19.45 37 ASP P O 1
ATOM 1000 N N . LYS C 3 38 ? -11.871 -8.390 1.668 1.00 21.23 38 LYS P N 1
ATOM 1001 C CA . LYS C 3 38 ? -13.304 -8.678 1.813 1.00 21.33 38 LYS P CA 1
ATOM 1002 C C . LYS C 3 38 ? -14.102 -7.853 0.791 1.00 18.30 38 LYS P C 1
ATOM 1003 O O . LYS C 3 38 ? -15.027 -8.368 0.161 1.00 23.54 38 LYS P O 1
ATOM 1009 N N . ASP C 3 39 ? -13.756 -6.575 0.620 1.00 18.90 39 ASP P N 1
ATOM 1010 C CA . ASP C 3 39 ? -14.483 -5.745 -0.347 1.00 17.17 39 ASP P CA 1
ATOM 1011 C C . ASP C 3 39 ? -14.356 -6.262 -1.762 1.00 18.63 39 ASP P C 1
ATOM 1012 O O . ASP C 3 39 ? -15.355 -6.215 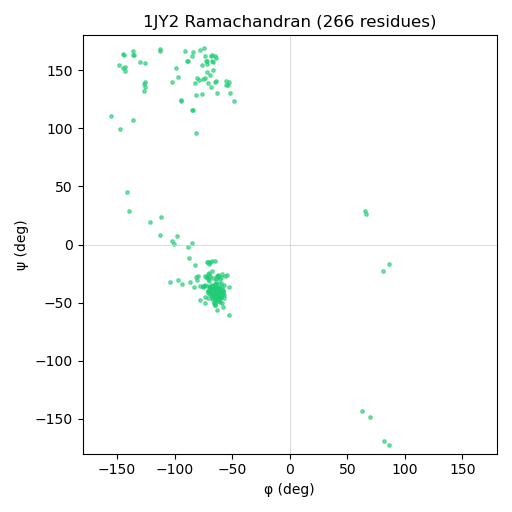-2.532 1.00 20.12 39 ASP P O 1
ATOM 1017 N N . LEU C 3 40 ? -13.147 -6.698 -2.138 1.00 18.12 40 LEU P N 1
ATOM 1018 C CA . LEU C 3 40 ? -12.918 -7.229 -3.472 1.00 18.34 40 LEU P CA 1
ATOM 1019 C C . LEU C 3 40 ? -13.690 -8.524 -3.593 1.00 21.79 40 LEU P C 1
ATOM 1020 O O . LEU C 3 40 ? -14.311 -8.757 -4.620 1.00 22.05 40 LEU P O 1
ATOM 1025 N N . ARG C 3 41 ? -13.655 -9.356 -2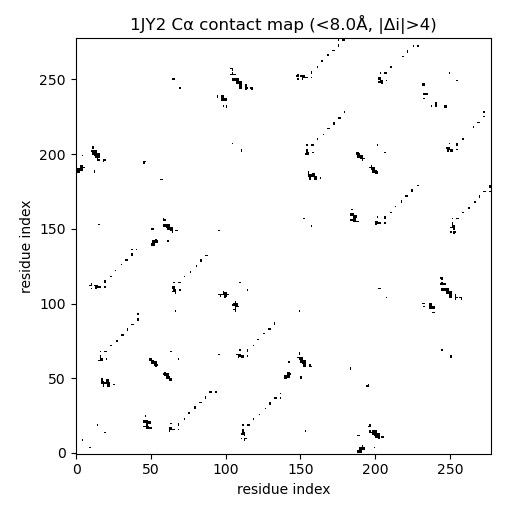.552 1.00 21.62 41 ARG P N 1
ATOM 1026 C CA . ARG C 3 41 ? -14.383 -10.629 -2.608 1.00 22.65 41 ARG P CA 1
ATOM 1027 C C . ARG C 3 41 ? -15.882 -10.440 -2.837 1.00 22.66 41 ARG P C 1
ATOM 1028 O O . ARG C 3 41 ? -16.498 -11.201 -3.568 1.00 26.40 41 ARG P O 1
ATOM 1036 N N . THR C 3 42 ? -16.471 -9.409 -2.257 1.00 19.81 42 THR P N 1
ATOM 1037 C CA . THR C 3 42 ? -17.906 -9.132 -2.426 1.00 23.08 42 THR P CA 1
ATOM 1038 C C . THR C 3 42 ? -18.158 -8.781 -3.905 1.00 23.19 42 THR P C 1
ATOM 1039 O O . THR C 3 42 ? -19.106 -9.265 -4.525 1.00 25.48 42 THR P O 1
ATOM 1043 N N . LEU C 3 43 ? -17.307 -7.943 -4.484 1.00 20.58 43 LEU P N 1
ATOM 1044 C CA . LEU C 3 43 ? -17.478 -7.590 -5.904 1.00 21.66 43 LEU P CA 1
ATOM 1045 C C . LEU C 3 43 ? -17.244 -8.803 -6.808 1.00 24.40 43 LEU P C 1
ATOM 1046 O O . LEU C 3 43 ? -17.972 -8.996 -7.802 1.00 25.37 43 LEU P O 1
ATOM 1051 N N . GLU C 3 44 ? -16.210 -9.594 -6.503 1.00 24.13 44 GLU P N 1
ATOM 1052 C CA . GLU C 3 44 ? -15.882 -10.764 -7.305 1.00 23.89 44 GLU P CA 1
ATOM 1053 C C . GLU C 3 44 ? -17.008 -11.789 -7.233 1.00 28.56 44 GLU P C 1
ATOM 1054 O O . GLU C 3 44 ? -17.273 -12.494 -8.209 1.00 32.66 44 GLU P O 1
ATOM 1060 N N . GLY C 3 45 ? -17.695 -11.826 -6.099 1.00 28.29 45 GLY P N 1
ATOM 1061 C CA . GLY C 3 45 ? -18.781 -12.771 -5.909 1.00 34.76 45 GLY P CA 1
ATOM 1062 C C . GLY C 3 45 ? -19.976 -12.433 -6.772 1.00 35.18 45 GLY P C 1
ATOM 1063 O O . GLY C 3 45 ? -20.648 -13.325 -7.300 1.00 34.63 45 GLY P O 1
ATOM 1064 N N . ILE C 3 46 ? -20.231 -11.141 -6.916 1.00 33.52 46 ILE P N 1
ATOM 1065 C CA . ILE C 3 46 ? -21.340 -10.650 -7.714 1.00 36.02 46 ILE P CA 1
ATOM 1066 C C . ILE C 3 46 ? -21.094 -10.855 -9.204 1.00 41.82 46 ILE P C 1
ATOM 1067 O O . ILE C 3 46 ? -21.969 -11.355 -9.910 1.00 41.65 46 ILE P O 1
ATOM 1072 N N . LEU C 3 47 ? -19.889 -10.507 -9.663 1.00 43.32 47 LEU P N 1
ATOM 1073 C CA . LEU C 3 47 ? -19.527 -10.596 -11.079 1.00 40.15 47 LEU P CA 1
ATOM 1074 C C . LEU C 3 47 ? -18.986 -11.912 -11.620 1.00 39.64 47 LEU P C 1
ATOM 1075 O O . LEU C 3 47 ? -19.208 -12.235 -12.788 1.00 45.88 47 LEU P O 1
ATOM 1080 N N . TYR C 3 48 ? -18.270 -12.675 -10.807 1.00 40.96 48 TYR P N 1
ATOM 1081 C CA . TYR C 3 48 ? -17.722 -13.938 -11.291 1.00 42.12 48 TYR P CA 1
ATOM 1082 C C . TYR C 3 48 ? -18.636 -15.085 -10.861 1.00 47.44 48 TYR P C 1
ATOM 1083 O O . TYR C 3 48 ? -19.854 -14.834 -10.724 1.00 50.26 48 TYR P O 1
ATOM 1093 N N . GLY D 1 7 ? 21.968 -10.431 -2.688 1.00 41.52 35 GLY Q N 1
ATOM 1094 C CA . GLY D 1 7 ? 22.842 -9.559 -3.553 1.00 37.77 35 GLY Q CA 1
ATOM 1095 C C . GLY D 1 7 ? 22.210 -8.213 -3.853 1.00 40.84 35 GLY Q C 1
ATOM 1096 O O . GLY D 1 7 ? 22.031 -7.830 -5.009 1.00 43.22 35 GLY Q O 1
ATOM 1097 N N . TRP D 1 8 ? 21.884 -7.480 -2.794 1.00 35.64 36 TRP Q N 1
ATOM 1098 C CA . TRP D 1 8 ? 21.262 -6.171 -2.914 1.00 28.25 36 TRP Q CA 1
ATOM 1099 C C . TRP D 1 8 ? 22.132 -5.124 -3.595 1.00 26.50 36 TRP Q C 1
ATOM 1100 O O . TRP D 1 8 ? 23.360 -5.259 -3.679 1.00 27.52 36 TRP Q O 1
ATOM 1111 N N . PRO D 1 9 ? 21.523 -4.049 -4.097 1.00 21.44 37 PRO Q N 1
ATOM 1112 C CA . PRO D 1 9 ? 22.348 -3.015 -4.706 1.00 27.33 37 PRO Q CA 1
ATOM 1113 C C . PRO D 1 9 ? 23.167 -2.382 -3.558 1.00 25.85 37 PRO Q C 1
ATOM 1114 O O . PRO D 1 9 ? 22.810 -2.488 -2.364 1.00 23.96 37 PRO Q O 1
ATOM 1118 N N . PHE D 1 10 ? 24.289 -1.759 -3.887 1.00 24.32 38 PHE Q N 1
ATOM 1119 C CA . PHE D 1 10 ? 25.082 -1.109 -2.862 1.00 25.08 38 PHE Q CA 1
ATOM 1120 C C . PHE D 1 10 ? 24.416 0.211 -2.545 1.00 26.56 38 PHE Q C 1
ATOM 1121 O O . PHE D 1 10 ? 23.894 0.874 -3.450 1.00 27.30 38 PHE Q O 1
ATOM 1129 N N . CYS D 1 11 ? 24.400 0.597 -1.275 1.00 23.92 39 CYS Q N 1
ATOM 1130 C CA . CYS D 1 11 ? 23.808 1.880 -0.899 1.00 26.69 39 CYS Q CA 1
ATOM 1131 C C . CYS D 1 11 ? 24.560 3.099 -1.429 1.00 27.96 39 CYS Q C 1
ATOM 1132 O O . CYS D 1 11 ? 25.758 3.049 -1.702 1.00 31.93 39 CYS Q O 1
ATOM 1135 N N . SER D 1 12 ? 23.844 4.208 -1.538 1.00 35.22 40 SER Q N 1
ATOM 1136 C CA . SER D 1 12 ? 24.443 5.466 -1.946 1.00 35.27 40 SER Q CA 1
ATOM 1137 C C . SER D 1 12 ? 24.342 6.308 -0.684 1.00 31.25 40 SER Q C 1
ATOM 1138 O O . SER D 1 12 ? 23.613 5.947 0.253 1.00 30.51 40 SER Q O 1
ATOM 1141 N N . ASP D 1 13 ? 25.051 7.425 -0.629 1.00 36.11 41 ASP Q N 1
ATOM 1142 C CA . ASP D 1 13 ? 24.974 8.253 0.562 1.00 33.96 41 ASP Q CA 1
ATOM 1143 C C . ASP D 1 13 ? 23.562 8.793 0.768 1.00 36.56 41 ASP Q C 1
ATOM 1144 O O . ASP D 1 13 ? 23.141 9.043 1.904 1.00 38.76 41 ASP Q O 1
ATOM 1149 N N . GLU D 1 14 ? 22.817 8.934 -0.324 1.00 29.23 42 GLU Q N 1
ATOM 1150 C CA . GLU D 1 14 ? 21.460 9.453 -0.237 1.00 32.07 42 GLU Q CA 1
ATOM 1151 C C . GLU D 1 14 ? 20.457 8.471 0.389 1.00 28.71 42 GLU Q C 1
ATOM 1152 O O . GLU D 1 14 ? 19.363 8.868 0.803 1.00 26.52 42 GLU Q O 1
ATOM 1158 N N . ASP D 1 15 ? 20.832 7.198 0.483 1.00 23.90 43 ASP Q N 1
ATOM 1159 C CA . ASP D 1 15 ? 19.917 6.217 1.073 1.00 23.02 43 ASP Q CA 1
ATOM 1160 C C . ASP D 1 15 ? 19.808 6.354 2.589 1.00 22.85 43 ASP Q C 1
ATOM 1161 O O . ASP D 1 15 ? 18.771 6.029 3.152 1.00 21.09 43 ASP Q O 1
ATOM 1166 N N . TRP D 1 16 ? 20.848 6.866 3.240 1.00 24.70 44 TRP Q N 1
ATOM 1167 C CA . TRP D 1 16 ? 20.811 7.004 4.693 1.00 20.94 44 TRP Q CA 1
ATOM 1168 C C . TRP D 1 16 ? 19.591 7.810 5.123 1.00 22.60 44 TRP Q C 1
ATOM 1169 O O . TRP D 1 16 ? 19.207 8.801 4.471 1.00 23.40 44 TRP Q O 1
ATOM 1180 N N . ASN D 1 17 ? 18.987 7.383 6.230 1.00 21.48 45 ASN Q N 1
ATOM 1181 C CA . ASN D 1 17 ? 17.790 7.936 6.831 1.00 20.72 45 ASN Q CA 1
ATOM 1182 C C . ASN D 1 17 ? 16.498 7.471 6.175 1.00 20.78 45 ASN Q C 1
ATOM 1183 O O . ASN D 1 17 ? 15.450 7.508 6.801 1.00 23.35 45 ASN Q O 1
ATOM 1188 N N . THR D 1 18 ? 16.569 7.032 4.919 1.00 21.10 46 THR Q N 1
ATOM 1189 C CA . THR D 1 18 ? 15.414 6.462 4.255 1.00 18.12 46 THR Q CA 1
ATOM 1190 C C . THR D 1 18 ? 15.478 4.929 4.449 1.00 18.28 46 THR Q C 1
ATOM 1191 O O . THR D 1 18 ? 14.444 4.268 4.537 1.00 18.78 46 THR Q O 1
ATOM 1195 N N . LYS D 1 19 ? 16.701 4.404 4.465 1.00 19.10 47 LYS Q N 1
ATOM 1196 C CA . LYS D 1 19 ? 16.977 2.975 4.684 1.00 17.70 47 LYS Q CA 1
ATOM 1197 C C . LYS D 1 19 ? 17.970 2.950 5.853 1.00 16.36 47 LYS Q C 1
ATOM 1198 O O . LYS D 1 19 ? 18.925 3.733 5.903 1.00 19.43 47 LYS Q O 1
ATOM 1204 N N . CYS D 1 20 ? 17.716 2.040 6.808 1.00 15.87 48 CYS Q N 1
ATOM 1205 C CA . CYS D 1 20 ? 18.517 1.978 8.050 1.00 16.23 48 CYS Q CA 1
ATOM 1206 C C . CYS D 1 20 ? 18.875 0.546 8.430 1.00 14.05 48 CYS Q C 1
ATOM 1207 O O . CYS D 1 20 ? 18.271 -0.398 7.971 1.00 16.50 48 CYS Q O 1
ATOM 1210 N N . PRO D 1 21 ? 19.875 0.392 9.323 1.00 14.49 49 PRO Q N 1
ATOM 1211 C CA . PRO D 1 21 ? 20.310 -0.958 9.734 1.00 15.46 49 PRO Q CA 1
ATOM 1212 C C . PRO D 1 21 ? 19.322 -1.765 10.552 1.00 16.30 49 PRO Q C 1
ATOM 1213 O O . PRO D 1 21 ? 18.350 -1.246 11.124 1.00 17.10 49 PRO Q O 1
ATOM 1217 N N . SER D 1 22 ? 19.579 -3.069 10.609 1.00 16.14 50 SER Q N 1
ATOM 1218 C CA . SER D 1 22 ? 18.760 -3.931 11.430 1.00 15.15 50 SER Q CA 1
ATOM 1219 C C . SER D 1 22 ? 18.907 -3.580 12.933 1.00 14.04 50 SER Q C 1
ATOM 1220 O O . SER D 1 22 ? 19.985 -3.284 13.405 1.00 14.63 50 SER Q O 1
ATOM 1223 N N . GLY D 1 23 ? 17.790 -3.613 13.654 1.00 14.73 51 GLY Q N 1
ATOM 1224 C CA . GLY D 1 23 ? 17.844 -3.377 15.081 1.00 14.44 51 GLY Q CA 1
ATOM 1225 C C . GLY D 1 23 ? 18.676 -4.416 15.828 1.00 16.12 51 GLY Q C 1
ATOM 1226 O O . GLY D 1 23 ? 19.216 -4.129 16.870 1.00 16.13 51 GLY Q O 1
ATOM 1227 N N . CYS D 1 24 ? 18.772 -5.638 15.306 1.00 16.14 52 CYS Q N 1
ATOM 1228 C CA . CYS D 1 24 ? 19.579 -6.651 15.998 1.00 17.16 52 CYS Q CA 1
ATOM 1229 C C . CYS D 1 24 ? 21.047 -6.324 15.803 1.00 16.33 52 CYS Q C 1
ATOM 1230 O O . CYS D 1 24 ? 21.880 -6.531 16.697 1.00 17.93 52 CYS Q O 1
ATOM 1233 N N . ARG D 1 25 ? 21.388 -5.787 14.632 1.00 14.91 53 ARG Q N 1
ATOM 1234 C CA . ARG D 1 25 ? 22.761 -5.395 14.387 1.00 15.20 53 ARG Q CA 1
ATOM 1235 C C . ARG D 1 25 ? 23.107 -4.214 15.307 1.00 15.80 53 ARG Q C 1
ATOM 1236 O O . ARG D 1 25 ? 24.134 -4.177 15.950 1.00 16.51 53 ARG Q O 1
ATOM 1244 N N . MET D 1 26 ? 22.188 -3.257 15.399 1.00 15.40 54 MET Q N 1
ATOM 1245 C CA . MET D 1 26 ? 22.505 -2.111 16.238 1.00 15.54 54 MET Q CA 1
ATOM 1246 C C . MET D 1 26 ? 22.643 -2.488 17.714 1.00 15.03 54 MET Q C 1
ATOM 1247 O O . MET D 1 26 ? 23.498 -1.944 18.411 1.00 14.65 54 MET Q O 1
ATOM 1252 N N . LYS D 1 27 ? 21.788 -3.403 18.185 1.00 15.74 55 LYS Q N 1
ATOM 1253 C CA . LYS D 1 27 ? 21.912 -3.840 19.584 1.00 15.07 55 LYS Q CA 1
ATOM 1254 C C . LYS D 1 27 ? 23.264 -4.539 19.770 1.00 16.58 55 LYS Q C 1
ATOM 1255 O O . LYS D 1 27 ? 23.927 -4.359 20.779 1.00 16.65 55 LYS Q O 1
ATOM 1261 N N . GLY D 1 28 ? 23.698 -5.302 18.762 1.00 17.06 56 GLY Q N 1
ATOM 1262 C CA . GLY D 1 28 ? 25.015 -5.947 18.885 1.00 18.18 56 GLY Q CA 1
ATOM 1263 C C . GLY D 1 28 ? 26.136 -4.924 18.972 1.00 17.39 56 GLY Q C 1
ATOM 1264 O O . GLY D 1 28 ? 27.073 -5.051 19.768 1.00 20.42 56 GLY Q O 1
ATOM 1265 N N . LEU D 1 29 ? 26.064 -3.876 18.156 1.00 15.63 57 LEU Q N 1
ATOM 1266 C CA . LEU D 1 29 ? 27.119 -2.871 18.201 1.00 17.00 57 LEU Q CA 1
ATOM 1267 C C . LEU D 1 29 ? 27.060 -2.026 19.472 1.00 17.08 57 LEU Q C 1
ATOM 1268 O O . LEU D 1 29 ? 28.102 -1.614 20.004 1.00 19.48 57 LEU Q O 1
ATOM 1273 N N . ILE D 1 30 ? 25.842 -1.748 19.943 1.00 15.48 58 ILE Q N 1
ATOM 1274 C CA . ILE D 1 30 ? 25.701 -0.952 21.173 1.00 18.32 58 ILE Q CA 1
ATOM 1275 C C . ILE D 1 30 ? 26.314 -1.708 22.352 1.00 17.64 58 ILE Q C 1
ATOM 1276 O O . ILE D 1 30 ? 27.047 -1.139 23.167 1.00 19.19 58 ILE Q O 1
ATOM 1281 N N . ASP D 1 31 ? 26.012 -3.000 22.413 1.00 17.01 59 ASP Q N 1
ATOM 1282 C CA . ASP D 1 31 ? 26.544 -3.841 23.492 1.00 18.79 59 ASP Q CA 1
ATOM 1283 C C . ASP D 1 31 ? 28.064 -3.968 23.405 1.00 16.70 59 ASP Q C 1
ATOM 1284 O O . ASP D 1 31 ? 28.761 -3.917 24.448 1.00 17.37 59 ASP Q O 1
ATOM 1289 N N . GLU D 1 32 ? 28.598 -4.103 22.188 1.00 17.27 60 GLU Q N 1
ATOM 1290 C CA . GLU D 1 32 ? 30.043 -4.189 22.026 1.00 17.92 60 GLU Q CA 1
ATOM 1291 C C . GLU D 1 32 ? 30.729 -2.921 22.523 1.00 16.69 60 GLU Q C 1
ATOM 1292 O O . GLU D 1 32 ? 31.779 -2.982 23.176 1.00 19.83 60 GLU Q O 1
ATOM 1298 N N . VAL D 1 33 ? 30.156 -1.760 22.214 1.00 19.45 61 VAL Q N 1
ATOM 1299 C CA . VAL D 1 33 ? 30.738 -0.517 22.670 1.00 17.27 61 VAL Q CA 1
ATOM 1300 C C . VAL D 1 33 ? 30.644 -0.416 24.203 1.00 17.97 61 VAL Q C 1
ATOM 1301 O O . VAL D 1 33 ? 31.594 -0.002 24.854 1.00 18.43 61 VAL Q O 1
ATOM 1305 N N . ASP D 1 34 ? 29.516 -0.832 24.773 1.00 17.79 62 ASP Q N 1
ATOM 1306 C CA . ASP D 1 34 ? 29.371 -0.755 26.221 1.00 17.40 62 ASP Q CA 1
ATOM 1307 C C . ASP D 1 34 ? 30.391 -1.640 26.928 1.00 18.11 62 ASP Q C 1
ATOM 1308 O O . ASP D 1 34 ? 30.963 -1.243 27.954 1.00 18.17 62 ASP Q O 1
ATOM 1313 N N . GLN D 1 35 ? 30.603 -2.836 26.378 1.00 17.88 63 GLN Q N 1
ATOM 1314 C CA . GLN D 1 35 ? 31.574 -3.756 26.978 1.00 19.13 63 GLN Q CA 1
ATOM 1315 C C . GLN D 1 35 ? 32.991 -3.192 26.890 1.00 16.91 63 GLN Q C 1
ATOM 1316 O O . GLN D 1 35 ? 33.755 -3.266 27.866 1.00 18.58 63 GLN Q O 1
ATOM 1322 N N . ASP D 1 36 ? 33.334 -2.574 25.760 1.00 17.26 64 ASP Q N 1
ATOM 1323 C CA . ASP D 1 36 ? 34.656 -1.998 25.594 1.00 19.24 64 ASP Q CA 1
ATOM 1324 C C . ASP D 1 36 ? 34.856 -0.862 26.598 1.00 20.65 64 ASP Q C 1
ATOM 1325 O O . ASP D 1 36 ? 35.893 -0.773 27.268 1.00 22.66 64 ASP Q O 1
ATOM 1330 N N . PHE D 1 37 ? 33.848 -0.008 26.741 1.00 19.05 65 PHE Q N 1
ATOM 1331 C CA . PHE D 1 37 ? 34.009 1.108 27.653 1.00 18.97 65 PHE Q CA 1
ATOM 1332 C C . PHE D 1 37 ? 34.027 0.718 29.119 1.00 18.39 65 PHE Q C 1
ATOM 1333 O O . PHE D 1 37 ? 34.798 1.278 29.894 1.00 20.00 65 PHE Q O 1
ATOM 1341 N N . THR D 1 38 ? 33.170 -0.221 29.507 1.00 16.92 66 THR Q N 1
ATOM 1342 C CA . THR D 1 38 ? 33.143 -0.647 30.903 1.00 18.40 66 THR Q CA 1
ATOM 1343 C C . THR D 1 38 ? 34.480 -1.341 31.216 1.00 17.66 66 THR Q C 1
ATOM 1344 O O . THR D 1 38 ? 35.079 -1.110 32.266 1.00 20.51 66 THR Q O 1
ATOM 1348 N N . SER D 1 39 ? 34.970 -2.167 30.301 1.00 20.82 67 SER Q N 1
ATOM 1349 C CA . SER D 1 39 ? 36.243 -2.831 30.563 1.00 20.96 67 SER Q CA 1
ATOM 1350 C C . SER D 1 39 ? 37.389 -1.820 30.677 1.00 21.68 67 SER Q C 1
ATOM 1351 O O . SER D 1 39 ? 38.272 -1.943 31.553 1.00 22.74 67 SER Q O 1
ATOM 1354 N N . ARG D 1 40 ? 37.398 -0.804 29.817 1.00 19.94 68 ARG Q N 1
ATOM 1355 C CA . ARG D 1 40 ? 38.464 0.191 29.869 1.00 18.72 68 ARG Q CA 1
ATOM 1356 C C . ARG D 1 40 ? 38.390 1.066 31.122 1.00 17.65 68 ARG Q C 1
ATOM 1357 O O . ARG D 1 40 ? 39.421 1.447 31.705 1.00 21.58 68 ARG Q O 1
ATOM 1365 N N . ILE D 1 41 ? 37.168 1.367 31.551 1.00 19.25 69 ILE Q N 1
ATOM 1366 C CA . ILE D 1 41 ? 36.970 2.148 32.756 1.00 19.92 69 ILE Q CA 1
ATOM 1367 C C . ILE D 1 41 ? 37.491 1.323 33.946 1.00 19.82 69 ILE Q C 1
ATOM 1368 O O . ILE D 1 41 ? 38.146 1.857 34.834 1.00 20.79 69 ILE Q O 1
ATOM 1373 N N . ASN D 1 42 ? 37.175 0.029 33.976 1.00 20.68 70 ASN Q N 1
ATOM 1374 C CA . ASN D 1 42 ? 37.635 -0.779 35.114 1.00 21.43 70 ASN Q CA 1
ATOM 1375 C C . ASN D 1 42 ? 39.154 -0.887 35.141 1.00 20.92 70 ASN Q C 1
ATOM 1376 O O . ASN D 1 42 ? 39.757 -0.921 36.222 1.00 21.42 70 ASN Q O 1
ATOM 1381 N N . LYS D 1 43 ? 39.792 -0.939 33.981 1.00 19.95 71 LYS Q N 1
ATOM 1382 C CA . LYS D 1 43 ? 41.267 -0.988 33.970 1.00 21.50 71 LYS Q CA 1
ATOM 1383 C C . LYS D 1 43 ? 41.862 0.329 34.510 1.00 22.63 71 LYS Q C 1
ATOM 1384 O O . LYS D 1 43 ? 42.856 0.334 35.261 1.00 23.39 71 LYS Q O 1
ATOM 1390 N N . LEU D 1 44 ? 41.253 1.460 34.147 1.00 22.11 72 LEU Q N 1
ATOM 1391 C CA . LEU D 1 44 ? 41.712 2.756 34.635 1.00 22.16 72 LEU Q CA 1
ATOM 1392 C C . LEU D 1 44 ? 41.522 2.853 36.148 1.00 22.84 72 LEU Q C 1
ATOM 1393 O O . LEU D 1 44 ? 42.411 3.343 36.837 1.00 25.47 72 LEU Q O 1
ATOM 1398 N N . ARG D 1 45 ? 40.371 2.393 36.657 1.00 21.38 73 ARG Q N 1
ATOM 1399 C CA . ARG D 1 45 ? 40.078 2.396 38.096 1.00 25.59 73 ARG Q CA 1
ATOM 1400 C C . ARG D 1 45 ? 41.097 1.538 38.854 1.00 22.76 73 ARG Q C 1
ATOM 1401 O O . ARG D 1 45 ? 41.586 1.943 39.912 1.00 26.61 73 ARG Q O 1
ATOM 1409 N N . ASP D 1 46 ? 41.390 0.357 38.313 1.00 22.09 74 ASP Q N 1
ATOM 1410 C CA . ASP D 1 46 ? 42.345 -0.581 38.939 1.00 24.05 74 ASP Q CA 1
ATOM 1411 C C . ASP D 1 46 ? 43.691 0.101 39.096 1.00 29.16 74 ASP Q C 1
ATOM 1412 O O . ASP D 1 46 ? 44.379 -0.086 40.123 1.00 25.70 74 ASP Q O 1
ATOM 1417 N N . SER D 1 47 ? 44.076 0.876 38.084 1.00 26.19 75 SER Q N 1
ATOM 1418 C CA . SER D 1 47 ? 45.356 1.584 38.085 1.00 30.29 75 SER Q CA 1
ATOM 1419 C C . SER D 1 47 ? 45.393 2.783 39.031 1.00 36.49 75 SER Q C 1
ATOM 1420 O O . SER D 1 47 ? 46.327 2.920 39.821 1.00 38.25 75 SER Q O 1
ATOM 1423 N N . LEU D 1 48 ? 44.391 3.655 38.940 1.00 36.98 76 LEU Q N 1
ATOM 1424 C CA . LEU D 1 48 ? 44.317 4.852 39.781 1.00 40.22 76 LEU Q CA 1
ATOM 1425 C C . LEU D 1 48 ? 44.085 4.582 41.255 1.00 42.69 76 LEU Q C 1
ATOM 1426 O O . LEU D 1 48 ? 44.589 5.312 42.108 1.00 40.53 76 LEU Q O 1
ATOM 1431 N N . PHE D 1 49 ? 43.305 3.549 41.556 1.00 43.12 77 PHE Q N 1
ATOM 1432 C CA . PHE D 1 49 ? 43.040 3.164 42.938 1.00 46.87 77 PHE Q CA 1
ATOM 1433 C C . PHE D 1 49 ? 42.382 1.791 43.046 1.00 51.05 77 PHE Q C 1
ATOM 1434 O O . PHE D 1 49 ? 41.203 1.727 43.469 1.00 55.33 77 PHE Q O 1
ATOM 1442 N N . ARG E 2 4 ? 36.452 -9.479 13.450 1.00 44.90 64 ARG R N 1
ATOM 1443 C CA . ARG E 2 4 ? 35.358 -10.256 14.096 1.00 41.69 64 ARG R CA 1
ATOM 1444 C C . ARG E 2 4 ? 34.081 -10.053 13.284 1.00 42.04 64 ARG R C 1
ATOM 1445 O O . ARG E 2 4 ? 33.896 -9.001 12.671 1.00 39.83 64 ARG R O 1
ATOM 1453 N N . LYS E 2 5 ? 33.203 -11.050 13.250 1.00 38.82 65 LYS R N 1
ATOM 1454 C CA . LYS E 2 5 ? 31.988 -10.877 12.466 1.00 39.15 65 LYS R CA 1
ATOM 1455 C C . LYS E 2 5 ? 31.101 -9.866 13.184 1.00 35.59 65 LYS R C 1
ATOM 1456 O O . LYS E 2 5 ? 31.000 -9.880 14.411 1.00 34.31 65 LYS R O 1
ATOM 1462 N N . PRO E 2 6 ? 30.472 -8.955 12.428 1.00 33.16 66 PRO R N 1
ATOM 1463 C CA . PRO E 2 6 ? 29.606 -7.954 13.062 1.00 29.85 66 PRO R CA 1
ATOM 1464 C C . PRO E 2 6 ? 28.593 -8.641 13.979 1.00 25.22 66 PRO R C 1
ATOM 1465 O O . PRO E 2 6 ? 27.920 -9.605 13.588 1.00 28.22 66 PRO R O 1
ATOM 1469 N N . PRO E 2 7 ? 28.476 -8.148 15.227 1.00 24.70 67 PRO R N 1
ATOM 1470 C CA . PRO E 2 7 ? 27.556 -8.712 16.213 1.00 23.44 67 PRO R CA 1
ATOM 1471 C C . PRO E 2 7 ? 26.070 -8.425 16.007 1.00 25.42 67 PRO R C 1
ATOM 1472 O O . PRO E 2 7 ? 25.687 -7.321 15.577 1.00 24.97 67 PRO R O 1
ATOM 1476 N N . ASP E 2 8 ? 25.247 -9.414 16.325 1.00 23.08 68 ASP R N 1
ATOM 1477 C CA . ASP E 2 8 ? 23.786 -9.306 16.282 1.00 23.81 68 ASP R CA 1
ATOM 1478 C C . ASP E 2 8 ? 23.296 -9.734 17.651 1.00 29.33 68 ASP R C 1
ATOM 1479 O O . ASP E 2 8 ? 23.793 -10.721 18.222 1.00 28.05 68 ASP R O 1
ATOM 1484 N N . ALA E 2 9 ? 22.324 -9.019 18.199 1.00 20.35 69 ALA R N 1
ATOM 1485 C CA . ALA E 2 9 ? 21.821 -9.371 19.510 1.00 20.77 69 ALA R CA 1
ATOM 1486 C C . ALA E 2 9 ? 20.333 -9.127 19.681 1.00 22.73 69 ALA R C 1
ATOM 1487 O O . ALA E 2 9 ?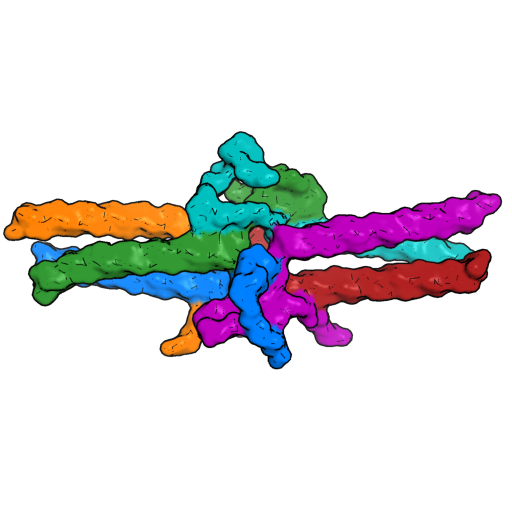 19.736 -8.263 19.005 1.00 20.69 69 ALA R O 1
ATOM 1489 N N . ASP E 2 10 ? 19.732 -9.920 20.557 1.00 20.22 70 ASP R N 1
ATOM 1490 C CA . ASP E 2 10 ? 18.351 -9.741 20.959 1.00 20.01 70 ASP R CA 1
ATOM 1491 C C . ASP E 2 10 ? 17.243 -9.960 19.947 1.00 18.21 70 ASP R C 1
ATOM 1492 O O . ASP E 2 10 ? 16.170 -9.399 20.074 1.00 20.39 70 ASP R O 1
ATOM 1497 N N . GLY E 2 11 ? 17.505 -10.788 18.956 1.00 19.58 71 GLY R N 1
ATOM 1498 C CA . GLY E 2 11 ? 16.442 -11.127 18.032 1.00 21.46 71 GLY R CA 1
ATOM 1499 C C . GLY E 2 11 ? 15.593 -12.275 18.573 1.00 22.59 71 GLY R C 1
ATOM 1500 O O . GLY E 2 11 ? 15.979 -12.983 19.537 1.00 23.75 71 GLY R O 1
ATOM 1501 N N . CYS E 2 12 ? 14.395 -12.441 18.033 1.00 21.08 72 CYS R N 1
ATOM 1502 C CA . CYS E 2 12 ? 13.563 -13.584 18.413 1.00 21.94 72 CYS R CA 1
ATOM 1503 C C . CYS E 2 12 ? 12.860 -13.992 17.137 1.00 23.67 72 CYS R C 1
ATOM 1504 O O . CYS E 2 12 ? 12.626 -13.178 16.235 1.00 23.70 72 CYS R O 1
ATOM 1507 N N . LEU E 2 13 ? 12.565 -15.283 17.006 1.00 23.77 73 LEU R N 1
ATOM 1508 C CA . LEU E 2 13 ? 11.915 -15.762 15.799 1.00 27.14 73 LEU R CA 1
ATOM 1509 C C . LEU E 2 13 ? 10.408 -15.811 15.974 1.00 23.35 73 LEU R C 1
ATOM 1510 O O . LEU E 2 13 ? 9.895 -16.421 16.911 1.00 23.97 73 LEU R O 1
ATOM 1515 N N . HIS E 2 14 ? 9.669 -15.132 15.094 1.00 22.66 74 HIS R N 1
ATOM 1516 C CA . HIS E 2 14 ? 8.232 -15.193 15.170 1.00 22.96 74 HIS R CA 1
ATOM 1517 C C . HIS E 2 14 ? 7.782 -16.505 14.487 1.00 24.44 74 HIS R C 1
ATOM 1518 O O . HIS E 2 14 ? 8.379 -16.902 13.493 1.00 24.55 74 HIS R O 1
ATOM 1525 N N . ALA E 2 15 ? 6.743 -17.150 15.022 1.00 23.35 75 ALA R N 1
ATOM 1526 C CA . ALA E 2 15 ? 6.246 -18.420 14.452 1.00 25.38 75 ALA R CA 1
ATOM 1527 C C . ALA E 2 15 ? 5.714 -18.310 13.011 1.00 25.62 75 ALA R C 1
ATOM 1528 O O . ALA E 2 15 ? 5.711 -19.298 12.253 1.00 24.67 75 ALA R O 1
ATOM 1530 N N . ASP E 2 16 ? 5.254 -17.119 12.628 1.00 24.81 76 ASP R N 1
ATOM 1531 C CA . ASP E 2 16 ? 4.761 -16.891 11.266 1.00 25.84 76 ASP R CA 1
ATOM 1532 C C . ASP E 2 16 ? 6.002 -16.586 10.407 1.00 27.28 76 ASP R C 1
ATOM 1533 O O . ASP E 2 16 ? 6.697 -15.591 10.628 1.00 25.67 76 ASP R O 1
ATOM 1538 N N . PRO E 2 17 ? 6.312 -17.440 9.431 1.00 26.04 77 PRO R N 1
ATOM 1539 C CA . PRO E 2 17 ? 7.484 -17.252 8.565 1.00 25.57 77 PRO R CA 1
ATOM 1540 C C . PRO E 2 17 ? 7.518 -15.950 7.762 1.00 27.31 77 PRO R C 1
ATOM 1541 O O . PRO E 2 17 ? 8.602 -15.478 7.379 1.00 28.57 77 PRO R O 1
ATOM 1545 N N . ASP E 2 18 ? 6.350 -15.387 7.503 1.00 26.27 78 ASP R N 1
ATOM 1546 C CA . ASP E 2 18 ? 6.302 -14.126 6.764 1.00 29.11 78 ASP R CA 1
ATOM 1547 C C . ASP E 2 18 ? 6.849 -12.991 7.622 1.00 27.81 78 ASP R C 1
ATOM 1548 O O . ASP E 2 18 ? 7.421 -12.045 7.079 1.00 25.81 78 ASP R O 1
ATOM 1553 N N . LEU E 2 19 ? 6.672 -13.068 8.948 1.00 24.38 79 LEU R N 1
ATOM 1554 C CA . LEU E 2 19 ? 7.200 -12.031 9.841 1.00 25.13 79 LEU R CA 1
ATOM 1555 C C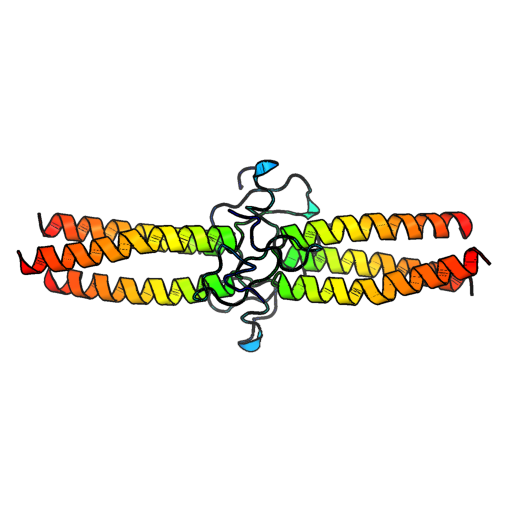 . LEU E 2 19 ? 8.668 -12.302 10.135 1.00 25.19 79 LEU R C 1
ATOM 1556 O O . LEU E 2 19 ? 9.463 -11.381 10.254 1.00 24.96 79 LEU R O 1
ATOM 1561 N N . GLY E 2 20 ? 9.041 -13.575 10.265 1.00 23.74 80 GLY R N 1
ATOM 1562 C CA . GLY E 2 20 ? 10.434 -13.906 10.499 1.00 27.55 80 GLY R CA 1
ATOM 1563 C C . GLY E 2 20 ? 11.106 -13.406 11.777 1.00 21.07 80 GLY R C 1
ATOM 1564 O O . GLY E 2 20 ? 10.508 -13.362 12.846 1.00 24.99 80 GLY R O 1
ATOM 1565 N N . VAL E 2 21 ? 12.372 -13.040 11.645 1.00 23.54 81 VAL R N 1
ATOM 1566 C CA . VAL E 2 21 ? 13.112 -12.557 12.814 1.00 24.52 81 VAL R CA 1
ATOM 1567 C C . VAL E 2 21 ? 12.741 -11.126 13.202 1.00 20.36 81 VAL R C 1
ATOM 1568 O O . VAL E 2 21 ? 12.699 -10.213 12.356 1.00 22.57 81 VAL R O 1
ATOM 1572 N N . LEU E 2 22 ? 12.428 -10.954 14.473 1.00 18.22 82 LEU R N 1
ATOM 1573 C CA . LEU E 2 22 ? 12.054 -9.643 15.034 1.00 17.38 82 LEU R CA 1
ATOM 1574 C C . LEU E 2 22 ? 13.254 -9.102 15.789 1.00 20.37 82 LEU R C 1
ATOM 1575 O O . LEU E 2 22 ? 13.972 -9.845 16.476 1.00 19.82 82 LEU R O 1
ATOM 1580 N N . CYS E 2 23 ? 13.488 -7.793 15.654 1.00 16.91 83 CYS R N 1
ATOM 1581 C CA . CYS E 2 23 ? 14.596 -7.083 16.276 1.00 16.67 83 CYS R CA 1
ATOM 1582 C C . CYS E 2 23 ? 14.135 -5.887 17.089 1.00 15.94 83 CYS R C 1
ATOM 1583 O O . CYS E 2 23 ? 13.063 -5.329 16.832 1.00 16.73 83 CYS R O 1
ATOM 1586 N N . PRO E 2 24 ? 14.942 -5.458 18.064 1.00 15.80 84 PRO R N 1
ATOM 1587 C CA . PRO E 2 24 ? 14.586 -4.317 18.897 1.00 15.89 84 PRO R CA 1
ATOM 1588 C C . PRO E 2 24 ? 14.235 -3.098 18.056 1.00 15.48 84 PRO R C 1
ATOM 1589 O O . PRO E 2 24 ? 14.916 -2.798 17.065 1.00 17.00 84 PRO R O 1
ATOM 1593 N N . THR E 2 25 ? 13.196 -2.404 18.514 1.00 15.67 85 THR R N 1
ATOM 1594 C CA . THR E 2 25 ? 12.760 -1.153 17.867 1.00 15.22 85 THR R CA 1
ATOM 1595 C C . THR E 2 25 ? 13.671 -0.009 18.262 1.00 16.31 85 THR R C 1
ATOM 1596 O O . THR E 2 25 ? 14.483 -0.106 19.189 1.00 16.59 85 THR R O 1
ATOM 1600 N N . GLY E 2 26 ? 13.522 1.095 17.524 1.00 16.30 86 GLY R N 1
ATOM 1601 C CA . GLY E 2 26 ? 14.300 2.268 17.867 1.00 14.63 86 GLY R CA 1
ATOM 1602 C C . GLY E 2 26 ? 13.986 2.759 19.271 1.00 15.44 86 GLY R C 1
ATOM 1603 O O . GLY E 2 26 ? 14.857 3.318 19.903 1.00 17.06 86 GLY R O 1
ATOM 1604 N N . CYS E 2 27 ? 12.763 2.545 19.766 1.00 16.01 87 CYS R N 1
ATOM 1605 C CA . CYS E 2 27 ? 12.448 2.981 21.110 1.00 17.19 87 CYS R CA 1
ATOM 1606 C C . CYS E 2 27 ? 13.246 2.165 22.124 1.00 16.71 87 CYS R C 1
ATOM 1607 O O . CYS E 2 27 ? 13.784 2.685 23.100 1.00 18.49 87 CYS R O 1
ATOM 1610 N N . LYS E 2 28 ? 13.339 0.853 21.894 1.00 16.16 88 LYS R N 1
ATOM 1611 C CA . LYS E 2 28 ? 14.082 0.005 22.827 1.00 17.45 88 LYS R CA 1
ATOM 1612 C C . LYS E 2 28 ? 15.570 0.296 22.792 1.00 14.35 88 LYS R C 1
ATOM 1613 O O . LYS E 2 28 ? 16.250 0.311 23.837 1.00 17.48 88 LYS R O 1
ATOM 1619 N N . LEU E 2 29 ? 16.076 0.535 21.583 1.00 15.11 89 LEU R N 1
ATOM 1620 C CA . LEU E 2 29 ? 17.483 0.846 21.437 1.00 14.83 89 LEU R CA 1
ATOM 1621 C C . LEU E 2 29 ? 17.835 2.211 22.078 1.00 15.38 89 LEU R C 1
ATOM 1622 O O . LEU E 2 29 ? 18.859 2.371 22.690 1.00 16.87 89 LEU R O 1
ATOM 1627 N N . GLN E 2 30 ? 16.945 3.187 21.894 1.00 16.29 90 GLN R N 1
ATOM 1628 C CA . GLN E 2 30 ? 17.174 4.501 22.504 1.00 17.30 90 GLN R CA 1
ATOM 1629 C C . GLN E 2 30 ? 17.211 4.370 24.043 1.00 17.66 90 GLN R C 1
ATOM 1630 O O . GLN E 2 30 ? 18.074 4.945 24.710 1.00 18.37 90 GLN R O 1
ATOM 1636 N N . ASP E 2 31 ? 16.280 3.584 24.592 1.00 17.10 91 ASP R N 1
ATOM 1637 C CA . ASP E 2 31 ? 16.234 3.403 26.043 1.00 17.23 91 ASP R CA 1
ATOM 1638 C C . ASP E 2 31 ? 17.547 2.811 26.524 1.00 18.48 91 ASP R C 1
ATOM 1639 O O . ASP E 2 31 ? 18.126 3.243 27.533 1.00 19.80 91 ASP R O 1
ATOM 1644 N N . THR E 2 32 ? 18.034 1.804 25.811 1.00 17.70 92 THR R N 1
ATOM 1645 C CA . THR E 2 32 ? 19.292 1.188 26.208 1.00 18.30 92 THR R CA 1
ATOM 1646 C C . THR E 2 32 ? 20.459 2.184 26.175 1.00 17.84 92 THR R C 1
ATOM 1647 O O . THR E 2 32 ? 21.263 2.241 27.107 1.00 18.41 92 THR R O 1
ATOM 1651 N N . LEU E 2 33 ? 20.555 2.949 25.083 1.00 15.94 93 LEU R N 1
ATOM 1652 C CA . LEU E 2 33 ? 21.642 3.906 24.957 1.00 15.87 93 LEU R CA 1
ATOM 1653 C C . LEU E 2 33 ? 21.605 4.992 26.026 1.00 14.81 93 LEU R C 1
ATOM 1654 O O . LEU E 2 33 ? 22.623 5.314 26.601 1.00 17.75 93 LEU R O 1
ATOM 1659 N N . VAL E 2 34 ? 20.418 5.533 26.296 1.00 16.94 94 VAL R N 1
ATOM 1660 C CA . VAL E 2 34 ? 20.307 6.588 27.311 1.00 20.84 94 VAL R CA 1
ATOM 1661 C C . VAL E 2 34 ? 20.727 6.061 28.673 1.00 19.32 94 VAL R C 1
ATOM 1662 O O . VAL E 2 34 ? 21.442 6.743 29.419 1.00 21.68 94 VAL R O 1
ATOM 1666 N N . ARG E 2 35 ? 20.289 4.843 28.997 1.00 19.36 95 ARG R N 1
ATOM 1667 C CA . ARG E 2 35 ? 20.633 4.239 30.292 1.00 18.56 95 ARG R CA 1
ATOM 1668 C C . ARG E 2 35 ? 22.101 3.880 30.377 1.00 19.36 95 ARG R C 1
ATOM 1669 O O . ARG E 2 35 ? 22.726 4.062 31.427 1.00 21.59 95 ARG R O 1
ATOM 1677 N N . GLN E 2 36 ? 22.666 3.370 29.288 1.00 17.61 96 GLN R N 1
ATOM 1678 C CA . GLN E 2 36 ? 24.073 2.981 29.317 1.00 17.63 96 GLN R CA 1
ATOM 1679 C C . GLN E 2 36 ? 25.026 4.166 29.411 1.00 17.18 96 GLN R C 1
ATOM 1680 O O . GLN E 2 36 ? 26.065 4.112 30.100 1.00 19.14 96 GLN R O 1
ATOM 1686 N N . GLU E 2 37 ? 24.666 5.250 28.711 1.00 18.09 97 GLU R N 1
ATOM 1687 C CA . GLU E 2 37 ? 25.491 6.451 28.707 1.00 19.64 97 GLU R CA 1
ATOM 1688 C C . GLU E 2 37 ? 25.697 7.098 30.086 1.00 17.39 97 GLU R C 1
ATOM 1689 O O . GLU E 2 37 ? 26.786 7.580 30.374 1.00 18.72 97 GLU R O 1
ATOM 1695 N N . ARG E 2 38 ? 24.649 7.074 30.909 1.00 18.92 98 ARG R N 1
ATOM 1696 C CA . ARG E 2 38 ? 24.694 7.705 32.228 1.00 20.15 98 ARG R CA 1
ATOM 1697 C C . ARG E 2 38 ? 25.859 7.295 33.116 1.00 20.38 98 ARG R C 1
ATOM 1698 O O . ARG E 2 38 ? 26.694 8.109 33.482 1.00 24.94 98 ARG R O 1
ATOM 1706 N N . PRO E 2 39 ? 25.966 6.001 33.446 1.00 19.47 99 PRO R N 1
ATOM 1707 C CA . PRO E 2 39 ? 27.108 5.700 34.305 1.00 19.08 99 PRO R CA 1
ATOM 1708 C C . PRO E 2 39 ? 28.489 5.815 33.662 1.00 17.41 99 PRO R C 1
ATOM 1709 O O . PRO E 2 39 ? 29.484 6.044 34.348 1.00 21.79 99 PRO R O 1
ATOM 1713 N N . ILE E 2 40 ? 28.557 5.631 32.351 1.00 18.01 100 ILE R N 1
ATOM 1714 C CA . ILE E 2 40 ? 29.815 5.733 31.645 1.00 16.44 100 ILE R CA 1
ATOM 1715 C C . ILE E 2 40 ? 30.332 7.170 31.709 1.00 18.04 100 ILE R C 1
ATOM 1716 O O . ILE E 2 40 ? 31.478 7.413 32.062 1.00 19.80 100 ILE R O 1
ATOM 1721 N N . ARG E 2 41 ? 29.462 8.117 31.365 1.00 21.25 101 ARG R N 1
ATOM 1722 C CA . ARG E 2 41 ? 29.863 9.513 31.376 1.00 23.33 101 ARG R CA 1
ATOM 1723 C C . ARG E 2 41 ? 30.230 9.964 32.789 1.00 21.65 101 ARG R C 1
ATOM 1724 O O . ARG E 2 41 ? 31.234 10.656 32.972 1.00 24.72 101 ARG R O 1
ATOM 1732 N N . LYS E 2 42 ? 29.435 9.557 33.770 1.00 21.74 102 LYS R N 1
ATOM 1733 C CA . LYS E 2 42 ? 29.717 9.947 35.158 1.00 22.56 102 LYS R CA 1
ATOM 1734 C C . LYS E 2 42 ? 30.994 9.296 35.683 1.00 24.60 102 LYS R C 1
ATOM 1735 O O . LYS E 2 42 ? 31.734 9.923 36.441 1.00 26.23 102 LYS R O 1
ATOM 1741 N N . SER E 2 43 ? 31.263 8.053 35.263 1.00 23.30 103 SER R N 1
ATOM 1742 C CA . SER E 2 43 ? 32.462 7.357 35.706 1.00 24.93 103 SER R CA 1
ATOM 1743 C C . SER E 2 43 ? 33.689 8.018 35.139 1.00 22.82 103 SER R C 1
ATOM 1744 O O . SER E 2 43 ? 34.696 8.172 35.833 1.00 26.77 103 SER R O 1
ATOM 1747 N N . ILE E 2 44 ? 33.612 8.415 33.882 1.00 22.09 104 ILE R N 1
ATOM 1748 C CA . ILE E 2 44 ? 34.729 9.039 33.229 1.00 25.08 104 ILE R CA 1
ATOM 1749 C C . ILE E 2 44 ? 35.018 10.419 33.811 1.00 26.29 104 ILE R C 1
ATOM 1750 O O . ILE E 2 44 ? 36.173 10.780 33.981 1.00 27.98 104 ILE R O 1
ATOM 1755 N N . GLU E 2 45 ? 33.974 11.169 34.142 1.00 27.59 105 GLU R N 1
ATOM 1756 C CA . GLU E 2 45 ? 34.188 12.498 34.724 1.00 29.05 105 GLU R CA 1
ATOM 1757 C C . GLU E 2 45 ? 34.881 12.286 36.067 1.00 29.90 105 GLU R C 1
ATOM 1758 O O . GLU E 2 45 ? 35.813 13.018 36.415 1.00 34.49 105 GLU R O 1
ATOM 1764 N N . ASP E 2 46 ? 34.455 11.260 36.805 1.00 29.78 106 ASP R N 1
ATOM 1765 C CA . ASP E 2 46 ? 35.064 10.960 38.097 1.00 31.13 106 ASP R CA 1
ATOM 1766 C C . ASP E 2 46 ? 36.563 10.647 37.955 1.00 31.48 106 ASP R C 1
ATOM 1767 O O . ASP E 2 46 ? 37.377 11.138 38.746 1.00 31.14 106 ASP R O 1
ATOM 1772 N N . LEU E 2 47 ? 36.924 9.827 36.968 1.00 29.81 107 LEU R N 1
ATOM 1773 C CA . LEU E 2 47 ? 38.321 9.474 36.722 1.00 29.58 107 LEU R CA 1
ATOM 1774 C C . LEU E 2 47 ? 39.115 10.719 36.324 1.00 33.42 107 LEU R C 1
ATOM 1775 O O . LEU E 2 47 ? 40.237 10.930 36.801 1.00 31.95 107 LEU R O 1
ATOM 1780 N N . ARG E 2 48 ? 38.529 11.530 35.447 1.00 34.59 108 ARG R N 1
ATOM 1781 C CA . ARG E 2 48 ? 39.169 12.755 34.986 1.00 38.98 108 ARG R CA 1
ATOM 1782 C C . ARG E 2 48 ? 39.429 13.667 36.179 1.00 38.27 108 ARG R C 1
ATOM 1783 O O . ARG E 2 48 ? 40.504 14.256 36.289 1.00 41.41 108 ARG R O 1
ATOM 1791 N N . ASN E 2 49 ? 38.448 13.782 37.070 1.00 34.06 109 ASN R N 1
ATOM 1792 C CA . ASN E 2 49 ? 38.614 14.633 38.241 1.00 39.74 109 ASN R CA 1
ATOM 1793 C C . ASN E 2 49 ? 39.729 14.126 39.151 1.00 42.72 109 ASN R C 1
ATOM 1794 O O . ASN E 2 49 ? 40.425 14.924 39.775 1.00 45.08 109 ASN R O 1
ATOM 1799 N N . THR E 2 50 ? 39.910 12.810 39.228 1.00 36.01 110 THR R N 1
ATOM 1800 C CA . THR E 2 50 ? 40.971 12.254 40.062 1.00 39.47 110 THR R CA 1
ATOM 1801 C C . THR E 2 50 ? 42.326 12.497 39.395 1.00 40.42 110 THR R C 1
ATOM 1802 O O . THR E 2 50 ? 43.285 12.923 40.039 1.00 40.67 110 THR R O 1
ATOM 1806 N N . VAL E 2 51 ? 42.402 12.239 38.096 1.00 39.03 111 VAL R N 1
ATOM 1807 C CA . VAL E 2 51 ? 43.643 12.441 37.359 1.00 39.09 111 VAL R CA 1
ATOM 1808 C C . VAL E 2 51 ? 44.052 13.915 37.317 1.00 43.53 111 VAL R C 1
ATOM 1809 O O . VAL E 2 51 ? 45.243 14.233 37.335 1.00 46.20 111 VAL R O 1
ATOM 1813 N N . ASP E 2 52 ? 43.072 14.814 37.258 1.00 45.30 112 ASP R N 1
ATOM 1814 C CA . ASP E 2 52 ? 43.368 16.246 37.218 1.00 48.83 112 ASP R CA 1
ATOM 1815 C C . ASP E 2 52 ? 43.579 16.871 38.598 1.00 51.56 112 ASP R C 1
ATOM 1816 O O . ASP E 2 52 ? 43.810 18.081 38.705 1.00 47.41 112 ASP R O 1
ATOM 1821 N N . SER E 2 53 ? 43.507 16.065 39.655 1.00 50.33 113 SER R N 1
ATOM 1822 C CA . SER E 2 53 ? 43.707 16.606 41.000 1.00 51.61 113 SER R CA 1
ATOM 1823 C C . SER E 2 53 ? 45.133 16.373 41.491 1.00 52.89 113 SER R C 1
ATOM 1824 O O . SER E 2 53 ? 45.783 17.364 41.886 1.00 53.83 113 SER R O 1
ATOM 1827 N N . VAL F 3 2 ? 6.145 11.925 22.827 1.00 43.11 2 VAL S N 1
ATOM 1828 C CA . VAL F 3 2 ? 5.003 11.312 22.078 1.00 42.30 2 VAL S CA 1
ATOM 1829 C C . VAL F 3 2 ? 4.648 12.145 20.848 1.00 39.38 2 VAL S C 1
ATOM 1830 O O . VAL F 3 2 ? 4.564 13.374 20.923 1.00 37.11 2 VAL S O 1
ATOM 1834 N N . ALA F 3 3 ? 4.445 11.473 19.713 1.00 34.35 3 ALA S N 1
ATOM 1835 C CA . ALA F 3 3 ? 4.104 12.166 18.478 1.00 32.27 3 ALA S CA 1
ATOM 1836 C C . ALA F 3 3 ? 2.701 12.786 18.558 1.00 35.75 3 ALA S C 1
ATOM 1837 O O . ALA 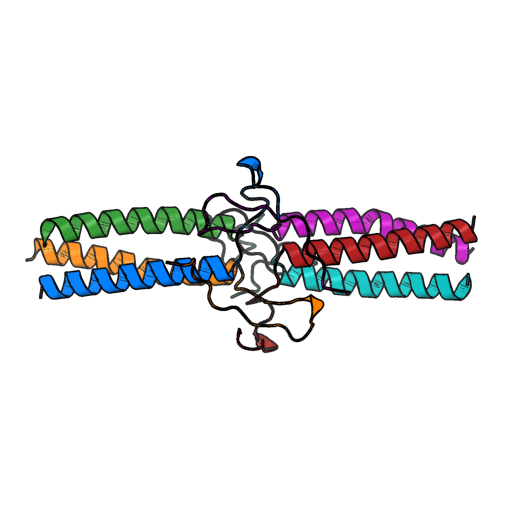F 3 3 ? 1.764 12.147 19.039 1.00 34.82 3 ALA S O 1
ATOM 1839 N N . THR F 3 4 ? 2.586 14.036 18.106 1.00 38.92 4 THR S N 1
ATOM 1840 C CA . THR F 3 4 ? 1.316 14.771 18.080 1.00 33.61 4 THR S CA 1
ATOM 1841 C C . THR F 3 4 ? 1.236 15.481 16.730 1.00 36.35 4 THR S C 1
ATOM 1842 O O . THR F 3 4 ? 2.227 15.589 16.026 1.00 33.92 4 THR S O 1
ATOM 1846 N N . ARG F 3 5 ? 0.062 15.983 16.373 1.00 39.94 5 ARG S N 1
ATOM 1847 C CA . ARG F 3 5 ? -0.089 16.693 15.108 1.00 41.26 5 ARG S CA 1
ATOM 1848 C C . ARG F 3 5 ? 0.868 17.874 14.993 1.00 40.26 5 ARG S C 1
ATOM 1849 O O . ARG F 3 5 ? 1.374 18.185 13.908 1.00 36.24 5 ARG S O 1
ATOM 1857 N N . ASP F 3 6 ? 1.120 18.521 16.123 1.00 40.16 6 ASP S N 1
ATOM 1858 C CA . ASP F 3 6 ? 1.986 19.685 16.153 1.00 38.30 6 ASP S CA 1
ATOM 1859 C C . ASP F 3 6 ? 3.485 19.426 16.103 1.00 43.06 6 ASP S C 1
ATOM 1860 O O . ASP F 3 6 ? 4.220 20.208 15.497 1.00 41.03 6 ASP S O 1
ATOM 1865 N N . ASN F 3 7 ? 3.950 18.343 16.724 1.00 34.42 7 ASN S N 1
ATOM 1866 C CA . ASN F 3 7 ? 5.383 18.067 16.719 1.00 32.93 7 ASN S CA 1
ATOM 1867 C C . ASN F 3 7 ? 5.817 16.976 15.725 1.00 29.34 7 ASN S C 1
ATOM 1868 O O . ASN F 3 7 ? 7.001 16.641 15.637 1.00 28.66 7 ASN S O 1
ATOM 1873 N N . CYS F 3 8 ? 4.868 16.459 14.955 1.00 27.84 8 CYS S N 1
ATOM 1874 C CA . CYS F 3 8 ? 5.160 15.378 14.015 1.00 28.43 8 CYS S CA 1
ATOM 1875 C C . CYS F 3 8 ? 4.260 15.520 12.791 1.00 26.00 8 CYS S C 1
ATOM 1876 O O . CYS F 3 8 ? 3.115 15.059 12.804 1.00 31.01 8 CYS S O 1
ATOM 1879 N N . CYS F 3 9 ? 4.799 16.081 11.717 1.00 28.01 9 CYS S N 1
ATOM 1880 C CA . CYS F 3 9 ? 3.974 16.351 10.544 1.00 34.21 9 CYS S CA 1
ATOM 1881 C C . CYS F 3 9 ? 3.479 15.168 9.728 1.00 34.82 9 CYS S C 1
ATOM 1882 O O . CYS F 3 9 ? 2.535 15.309 8.946 1.00 37.35 9 CYS S O 1
ATOM 1885 N N . ILE F 3 10 ? 4.085 13.998 9.917 1.00 31.05 10 ILE S N 1
ATOM 1886 C CA . ILE F 3 10 ? 3.649 12.811 9.182 1.00 27.55 10 ILE S CA 1
ATOM 1887 C C . ILE F 3 10 ? 2.779 11.924 10.052 1.00 28.69 10 ILE S C 1
ATOM 1888 O O . ILE F 3 10 ? 2.320 10.870 9.593 1.00 30.35 10 ILE S O 1
ATOM 1893 N N . LEU F 3 11 ? 2.533 12.336 11.295 1.00 24.59 11 LEU S N 1
ATOM 1894 C CA . LEU F 3 11 ? 1.760 11.500 12.200 1.00 24.79 11 LEU S CA 1
ATOM 1895 C C . LEU F 3 11 ? 0.451 10.942 11.649 1.00 30.60 11 LEU S C 1
ATOM 1896 O O . LEU F 3 11 ? -0.411 11.691 11.179 1.00 29.54 11 LEU S O 1
ATOM 1901 N N . ASP F 3 12 ? 0.328 9.617 11.685 1.00 28.49 12 ASP S N 1
ATOM 1902 C CA . ASP F 3 12 ? -0.905 8.926 11.307 1.00 24.87 12 ASP S CA 1
ATOM 1903 C C . ASP F 3 12 ? -1.039 7.889 12.405 1.00 27.79 12 ASP S C 1
ATOM 1904 O O . ASP F 3 12 ? -0.295 6.902 12.450 1.00 24.64 12 ASP S O 1
ATOM 1909 N N . GLU F 3 13 ? -1.982 8.101 13.313 1.00 27.05 13 GLU S N 1
ATOM 1910 C CA . GLU F 3 13 ? -2.134 7.221 14.461 1.00 26.57 13 GLU S CA 1
ATOM 1911 C C . GLU F 3 13 ? -2.538 5.775 14.192 1.00 23.94 13 GLU S C 1
ATOM 1912 O O . GLU F 3 13 ? -2.433 4.921 15.080 1.00 25.97 13 GLU S O 1
ATOM 1918 N N . ARG F 3 14 ? -2.996 5.495 12.975 1.00 22.77 14 ARG S N 1
ATOM 1919 C CA . ARG F 3 14 ? -3.379 4.139 12.630 1.00 22.10 14 ARG S CA 1
ATOM 1920 C C . ARG F 3 14 ? -2.112 3.292 12.608 1.00 21.67 14 ARG S C 1
ATOM 1921 O O . ARG F 3 14 ? -2.185 2.071 12.650 1.00 21.54 14 ARG S O 1
ATOM 1929 N N . PHE F 3 15 ? -0.957 3.951 12.606 1.00 22.82 15 PHE S N 1
ATOM 1930 C CA . PHE F 3 15 ? 0.301 3.198 12.548 1.00 21.39 15 PHE S CA 1
ATOM 1931 C C . PHE F 3 15 ? 1.011 2.963 13.887 1.00 24.50 15 PHE S C 1
ATOM 1932 O O . PHE F 3 15 ? 2.146 2.459 13.921 1.00 21.32 15 PHE S O 1
ATOM 1940 N N . GLY F 3 16 ? 0.358 3.320 14.994 1.00 22.40 16 GLY S N 1
ATOM 1941 C CA . GLY F 3 16 ? 0.954 3.058 16.292 1.00 21.78 16 GLY S CA 1
ATOM 1942 C C . GLY F 3 16 ? 1.903 4.131 16.787 1.00 21.16 16 GLY S C 1
ATOM 1943 O O . GLY F 3 16 ? 2.025 5.188 16.158 1.00 25.78 16 GLY S O 1
ATOM 1944 N N . SER F 3 17 ? 2.583 3.845 17.895 1.00 20.88 17 SER S N 1
ATOM 1945 C CA . SER F 3 17 ? 3.521 4.786 18.511 1.00 23.06 17 SER S CA 1
ATOM 1946 C C . SER F 3 17 ? 4.794 4.926 17.693 1.00 22.72 17 SER S C 1
ATOM 1947 O O . SER F 3 17 ? 5.215 3.979 17.018 1.00 22.50 17 SER S O 1
ATOM 1950 N N . TYR F 3 18 ? 5.390 6.108 17.738 1.00 19.40 18 TYR S N 1
ATOM 1951 C CA . TYR F 3 18 ? 6.599 6.421 16.970 1.00 19.21 18 TYR S CA 1
ATOM 1952 C C . TYR F 3 18 ? 7.857 6.299 17.806 1.00 20.38 18 TYR S C 1
ATOM 1953 O O . TYR F 3 18 ? 7.852 6.513 19.025 1.00 21.62 18 TYR S O 1
ATOM 1962 N N . CYS F 3 19 ? 8.951 5.986 17.111 1.00 19.23 19 CYS S N 1
ATOM 1963 C CA . CYS F 3 19 ? 10.265 5.760 17.692 1.00 17.53 19 CYS S CA 1
ATOM 1964 C C . CYS F 3 19 ? 11.352 6.277 16.788 1.00 15.01 19 CYS S C 1
ATOM 1965 O O . CYS F 3 19 ? 11.128 6.496 15.612 1.00 17.06 19 CYS S O 1
ATOM 1968 N N . PRO F 3 20 ? 12.561 6.454 17.316 1.00 16.04 20 PRO S N 1
ATOM 1969 C CA . PRO F 3 20 ? 13.646 6.891 16.430 1.00 14.93 20 PRO S CA 1
ATOM 1970 C C . PRO F 3 20 ? 13.891 5.746 15.410 1.00 14.97 20 PRO S C 1
ATOM 1971 O O . PRO F 3 20 ? 13.458 4.584 15.642 1.00 18.07 20 PRO S O 1
ATOM 1975 N N . THR F 3 21 ? 14.559 6.039 14.307 1.00 16.05 21 THR S N 1
ATOM 1976 C CA . THR F 3 21 ? 14.905 4.975 13.361 1.00 16.69 21 THR S CA 1
ATOM 1977 C C . THR F 3 21 ? 16.291 4.431 13.765 1.00 15.56 21 THR S C 1
ATOM 1978 O O . THR F 3 21 ? 17.002 5.031 14.565 1.00 16.90 21 THR S O 1
ATOM 1982 N N . THR F 3 22 ? 16.665 3.271 13.209 1.00 15.60 22 THR S N 1
ATOM 1983 C CA . THR F 3 22 ? 17.982 2.762 13.548 1.00 14.53 22 THR S CA 1
ATOM 1984 C C . THR F 3 22 ? 19.108 3.612 12.960 1.00 15.51 22 THR S C 1
ATOM 1985 O O . THR F 3 22 ? 20.255 3.470 13.358 1.00 17.38 22 THR S O 1
ATOM 1989 N N . CYS F 3 23 ? 18.792 4.485 11.987 1.00 17.20 23 CYS S N 1
ATOM 1990 C CA . CYS F 3 23 ? 19.828 5.436 11.532 1.00 16.72 23 CYS S CA 1
ATOM 1991 C C . CYS F 3 23 ? 20.047 6.464 12.655 1.00 15.58 23 CYS S C 1
ATOM 1992 O O . CYS F 3 23 ? 21.177 6.852 12.952 1.00 18.60 23 CYS S O 1
ATOM 1995 N N . GLY F 3 24 ? 18.957 6.892 13.306 1.00 15.86 24 GLY S N 1
ATOM 1996 C CA . GLY F 3 24 ? 19.097 7.815 14.424 1.00 19.37 24 GLY S CA 1
ATOM 1997 C C . GLY F 3 24 ? 19.909 7.171 15.538 1.00 16.28 24 GLY S C 1
ATOM 1998 O O . GLY F 3 24 ? 20.734 7.819 16.178 1.00 17.41 24 GLY S O 1
ATOM 1999 N N . ILE F 3 25 ? 19.640 5.883 15.765 1.00 17.56 25 ILE S N 1
ATOM 2000 C CA . ILE F 3 25 ? 20.381 5.124 16.773 1.00 16.72 25 ILE S CA 1
ATOM 2001 C C . ILE F 3 25 ? 21.874 5.045 16.387 1.00 16.81 25 ILE S C 1
ATOM 2002 O O . ILE F 3 25 ? 22.728 5.299 17.220 1.00 16.82 25 ILE S O 1
ATOM 2007 N N . ALA F 3 26 ? 22.151 4.710 15.125 1.00 14.90 26 ALA S N 1
ATOM 2008 C CA . ALA F 3 26 ? 23.539 4.569 14.682 1.00 16.62 26 ALA S CA 1
ATOM 2009 C C . ALA F 3 26 ? 24.281 5.891 14.753 1.00 18.50 26 ALA S C 1
ATOM 2010 O O . ALA F 3 26 ? 25.451 5.925 15.123 1.00 18.54 26 ALA S O 1
ATOM 2012 N N . ASP F 3 27 ? 23.603 6.970 14.383 1.00 18.19 27 ASP S N 1
ATOM 2013 C CA . ASP F 3 27 ? 24.258 8.282 14.442 1.00 20.47 27 ASP S CA 1
ATOM 2014 C C . ASP F 3 27 ? 24.538 8.701 15.890 1.00 18.33 27 ASP S C 1
ATOM 2015 O O . ASP F 3 27 ? 25.635 9.217 16.169 1.00 21.36 27 ASP S O 1
ATOM 2020 N N . PHE F 3 28 ? 23.598 8.450 16.802 1.00 18.61 28 PHE S N 1
ATOM 2021 C CA . PHE F 3 28 ? 23.832 8.737 18.210 1.00 18.19 28 PHE S CA 1
ATOM 2022 C C . PHE F 3 28 ? 25.031 7.882 18.695 1.00 19.59 28 PHE S C 1
ATOM 2023 O O . PHE F 3 28 ? 25.934 8.401 19.353 1.00 20.62 28 PHE S O 1
ATOM 2031 N N . LEU F 3 29 ? 25.011 6.579 18.384 1.00 19.14 29 LEU S N 1
ATOM 2032 C CA . LEU F 3 29 ? 26.103 5.671 18.813 1.00 18.66 29 LEU S CA 1
ATOM 2033 C C . LEU F 3 29 ? 27.466 6.125 18.295 1.00 18.03 29 LEU S C 1
ATOM 2034 O O . LEU F 3 29 ? 28.445 6.105 19.036 1.00 20.30 29 LEU S O 1
ATOM 2039 N N . ASN F 3 30 ? 27.521 6.587 17.053 1.00 17.80 30 ASN S N 1
ATOM 2040 C CA . ASN F 3 30 ? 28.796 7.014 16.496 1.00 20.45 30 ASN S CA 1
ATOM 2041 C C . ASN F 3 30 ? 29.333 8.227 17.252 1.00 22.33 30 ASN S C 1
ATOM 2042 O O . ASN F 3 30 ? 30.521 8.268 17.625 1.00 23.09 30 ASN S O 1
ATOM 2047 N N . ASN F 3 31 ? 28.461 9.198 17.507 1.00 22.59 31 ASN S N 1
ATOM 2048 C CA . ASN F 3 31 ? 28.857 10.419 18.214 1.00 25.64 31 ASN S CA 1
ATOM 2049 C C . ASN F 3 31 ? 29.310 10.088 19.645 1.00 23.14 31 ASN S C 1
ATOM 2050 O O . ASN F 3 31 ? 30.323 10.605 20.133 1.00 24.38 31 ASN S O 1
ATOM 2055 N N . TYR F 3 32 ? 28.543 9.230 20.308 1.00 21.10 32 TYR S N 1
ATOM 2056 C CA . TYR F 3 32 ? 28.822 8.838 21.684 1.00 20.50 32 TYR S CA 1
ATOM 2057 C C . TYR F 3 32 ? 30.115 8.029 21.744 1.00 22.37 32 TYR S C 1
ATOM 2058 O O . TYR F 3 32 ? 30.987 8.303 22.591 1.00 23.71 32 TYR S O 1
ATOM 2067 N N . GLN F 3 33 ? 30.271 7.065 20.847 1.00 20.66 33 GLN S N 1
ATOM 2068 C CA . GLN F 3 33 ? 31.474 6.229 20.863 1.00 21.70 33 GLN S CA 1
ATOM 2069 C C . GLN F 3 33 ? 32.746 7.008 20.557 1.00 24.65 33 GLN S C 1
ATOM 2070 O O . GLN F 3 33 ? 33.803 6.763 21.169 1.00 25.72 33 GLN S O 1
ATOM 2076 N N . THR F 3 34 ? 32.656 7.953 19.627 1.00 25.87 34 THR S N 1
ATOM 2077 C CA . THR F 3 34 ? 33.833 8.726 19.274 1.00 27.34 34 THR S CA 1
ATOM 2078 C C . THR F 3 34 ? 34.227 9.636 20.433 1.00 26.97 34 THR S C 1
ATOM 2079 O O . THR F 3 34 ? 35.418 9.743 20.796 1.00 30.10 34 THR S O 1
ATOM 2083 N N . SER F 3 35 ? 33.229 10.253 21.039 1.00 23.76 35 SER S N 1
ATOM 2084 C CA . SER F 3 35 ? 33.417 11.175 22.155 1.00 27.20 35 SER S CA 1
ATOM 2085 C C . SER F 3 35 ? 34.031 10.458 23.379 1.00 27.35 35 SER S C 1
ATOM 2086 O O . SER F 3 35 ? 35.089 10.842 23.912 1.00 28.42 35 SER S O 1
ATOM 2089 N N . VAL F 3 36 ? 33.356 9.411 23.832 1.00 25.64 36 VAL S N 1
ATOM 2090 C CA . VAL F 3 36 ? 33.856 8.693 24.992 1.00 26.57 36 VAL S CA 1
ATOM 2091 C C . VAL F 3 36 ? 35.210 8.050 24.749 1.00 25.54 36 VAL S C 1
ATOM 2092 O O . VAL F 3 36 ? 36.066 8.052 25.645 1.00 25.77 36 VAL S O 1
ATOM 2096 N N . ASP F 3 37 ? 35.421 7.490 23.560 1.00 25.54 37 ASP S N 1
ATOM 2097 C CA . ASP F 3 37 ? 36.699 6.844 23.257 1.00 27.88 37 ASP S CA 1
ATOM 2098 C C . ASP F 3 37 ? 37.850 7.845 23.333 1.00 31.94 37 ASP S C 1
ATOM 2099 O O . ASP F 3 37 ? 38.965 7.486 23.741 1.00 30.22 37 ASP S O 1
ATOM 2104 N N . LYS F 3 38 ? 37.572 9.093 22.952 1.00 29.95 38 LYS S N 1
ATOM 2105 C CA . LYS F 3 38 ? 38.578 10.155 22.990 1.00 38.53 38 LYS S CA 1
ATOM 2106 C C . LYS F 3 38 ? 38.949 10.414 24.447 1.00 36.02 38 LYS S C 1
ATOM 2107 O O . LYS F 3 38 ? 40.138 10.430 24.796 1.00 34.65 38 LYS S O 1
ATOM 2113 N N . ASP F 3 39 ? 37.930 10.611 25.293 1.00 32.33 39 ASP S N 1
ATOM 2114 C CA . ASP F 3 39 ? 38.150 10.843 26.719 1.00 33.28 39 ASP S CA 1
ATOM 2115 C C . ASP F 3 39 ? 38.935 9.687 27.325 1.00 33.44 39 ASP S C 1
ATOM 2116 O O . ASP F 3 39 ? 39.876 9.914 28.078 1.00 31.74 39 ASP S O 1
ATOM 2121 N N . LEU F 3 40 ? 38.586 8.452 26.981 1.00 29.23 40 LEU S N 1
ATOM 2122 C CA . LEU F 3 40 ? 39.305 7.308 27.528 1.00 26.00 40 LEU S CA 1
ATOM 2123 C C . LEU F 3 40 ? 40.771 7.256 27.083 1.00 30.08 40 LEU S C 1
ATOM 2124 O O . LEU F 3 40 ? 41.668 7.125 27.923 1.00 31.29 40 LEU S O 1
ATOM 2129 N N . ARG F 3 41 ? 41.017 7.345 25.772 1.00 32.27 41 ARG S N 1
ATOM 2130 C CA . ARG F 3 41 ? 42.377 7.302 25.237 1.00 34.22 41 ARG S CA 1
ATOM 2131 C C . ARG F 3 41 ? 43.262 8.330 25.922 1.00 38.20 41 ARG S C 1
ATOM 2132 O O . ARG F 3 41 ? 44.451 8.087 26.168 1.00 38.00 41 ARG S O 1
ATOM 2140 N N . THR F 3 42 ? 42.671 9.477 26.234 1.00 29.04 42 THR S N 1
ATOM 2141 C CA . THR F 3 42 ? 43.372 10.566 26.915 1.00 34.83 42 THR S CA 1
ATOM 2142 C C . THR F 3 42 ? 43.816 10.184 28.323 1.00 37.98 42 THR S C 1
ATOM 2143 O O . THR F 3 42 ? 44.898 10.566 28.773 1.00 39.89 42 THR S O 1
ATOM 2147 N N . LEU F 3 43 ? 42.952 9.462 29.028 1.00 35.83 43 LEU S N 1
ATOM 2148 C CA . LEU F 3 43 ? 43.248 9.018 30.384 1.00 33.63 43 LEU S CA 1
ATOM 2149 C C . LEU F 3 43 ? 44.236 7.876 30.335 1.00 34.19 43 LEU S C 1
ATOM 2150 O O . LEU F 3 43 ? 45.105 7.764 31.212 1.00 35.17 43 LEU S O 1
ATOM 2155 N N . GLU F 3 44 ? 44.104 7.030 29.316 1.00 34.81 44 GLU S N 1
ATOM 2156 C CA . GLU F 3 44 ? 44.965 5.873 29.148 1.00 33.47 44 GLU S CA 1
ATOM 2157 C C . GLU F 3 44 ? 46.375 6.304 28.771 1.00 41.38 44 GLU S C 1
ATOM 2158 O O . GLU F 3 44 ? 47.340 5.585 29.021 1.00 40.75 44 GLU S O 1
ATOM 2164 N N . GLY F 3 45 ? 46.483 7.487 28.180 1.00 41.93 45 GLY S N 1
ATOM 2165 C CA . GLY F 3 45 ? 47.784 7.997 27.779 1.00 45.99 45 GLY S CA 1
ATOM 2166 C C . GLY F 3 45 ? 48.513 8.596 28.963 1.00 49.60 45 GLY S C 1
ATOM 2167 O O . GLY F 3 45 ? 49.744 8.575 29.028 1.00 48.13 45 GLY S O 1
ATOM 2168 N N . ILE F 3 46 ? 47.748 9.141 29.900 1.00 48.88 46 ILE S N 1
ATOM 2169 C CA . ILE F 3 46 ? 48.314 9.742 31.099 1.00 50.09 46 ILE S CA 1
ATOM 2170 C C . ILE F 3 46 ? 48.713 8.653 32.090 1.00 50.89 46 ILE S C 1
ATOM 2171 O O . ILE F 3 46 ? 49.817 8.668 32.631 1.00 49.92 46 ILE S O 1
ATOM 2176 N N . LEU F 3 47 ? 47.804 7.708 32.308 1.00 51.49 47 LEU S N 1
ATOM 2177 C CA . LEU F 3 47 ? 48.016 6.614 33.247 1.00 53.14 47 LEU S CA 1
ATOM 2178 C C . LEU F 3 47 ? 48.834 5.432 32.727 1.00 55.29 47 LEU S C 1
ATOM 2179 O O . LEU F 3 47 ? 49.475 4.734 33.514 1.00 56.55 47 LEU S O 1
ATOM 2184 N N . TYR F 3 48 ? 48.814 5.190 31.419 1.00 56.56 48 TYR S N 1
ATOM 2185 C CA . TYR F 3 48 ? 49.573 4.072 30.860 1.00 57.63 48 TYR S CA 1
ATOM 2186 C C . TYR F 3 48 ? 50.768 4.598 30.069 1.00 60.75 48 TYR S C 1
ATOM 2187 O O . TYR F 3 48 ? 50.815 4.377 28.836 1.00 59.09 48 TYR S O 1
#

Sequence (278 aa):
GWPFCSDEDWNTKCPSGCRMKGLIDEVDQDFTSRINKLRDSLFRKPPDADGCLHADPDLGVLCPTGCKLQDTLVRQERPIRKSIEDLRNTVDSVRDNCCILDERFGSYCPTTCGIADFLNNYQTSVDKDLRTLEGILYGWPFCSDEDWNTKCPSGCRMKGLIDEVDQDFTSRINKLRDSLFRKPPDADGCLHADPDLGVLCPTGCKLQDTLVRQERPIRKSIEDLRNTVDSVATRDNCCILDERFGSYCPTTCGIADFLNNYQTSVDKDLRTLEGILY

Secondary structure (DSSP, 8-state):
-PPBP-GGGBTTEEE-HHHHHHHHHHHHHHHHHHHHHHHHHH-/-PPP--S-EE-SSTTT-EEEE-HHHHHHHHHHHHHHHHHHHHHHHHHHHT-/--SS--SBTTTB-EEE-HHHHHHHHHHHHHHHHHHHHHHHHHH-/-PPBP-GGGBTTEE--HHHHHHHHHHHHHHHHHHHHHHHHHH-/-PPP--S-EE-SSTTT-EEEE-HHHHHHHHHHHHHHHHHHHHHHHHHHT-/---TTT-TT--GGG--EEE-HHHHHHHHHHHHHHHHHHHHHHHHHH-

Nearest PDB structures (foldseek):
  1jy2-assembly1_P  TM=1.023E+00  e=7.863E-07  Bos taurus
  1jy3-assembly1_P  TM=9.726E-01  e=7.864E-06  Bos taurus
  1m1j-assembly1_F  TM=9.784E-01  e=2.802E-03  Gallus gallus
  1jy2-assembly1_O  TM=1.020E+00  e=9.303E-07  Bos taurus
  1jy2-assembly1_O  TM=9.692E-01  e=8.970E-07  Bos taurus

B-factor: mean 28.57, std 11.1, range [13.84, 76.31]

Foldseek 3Di:
DDDDDDPVCPPVDDDDPVVVVVVVVVVVVVVVVVVVVVVVVVD/DPDDDDDWDADPPNVVGIDDDDPVVVVVVVVVVVVVVVVVVVVVVVVVVVD/DQQPACPDVVPGHDDDDVVVVVVVCVVVVVVVVVVVVVVVVVVD/DDDDDDPVCPPVDDDDPVVVVVVVVVVVVVVVVVVVVVVVVVD/DPDDDDDWDADPPVVVGIDDDDPVRVVVVVVVVVVVVVVVVVVVVVVVVD/DDDVVPDVVDDPVVPDDDDDVVVVVVVCVVVCVVVVVVVVVVVVVVD